Protein AF-A0A962T0H0-F1 (afdb_monomer)

Structure (mmCIF, N/CA/C/O backbone):
data_AF-A0A962T0H0-F1
#
_entry.id   AF-A0A962T0H0-F1
#
loop_
_atom_site.group_PDB
_atom_site.id
_atom_site.type_symbol
_atom_site.label_atom_id
_atom_site.label_alt_id
_atom_site.label_comp_id
_atom_site.label_asym_id
_atom_site.label_entity_id
_atom_site.label_seq_id
_atom_site.pdbx_PDB_ins_code
_atom_site.Cartn_x
_atom_site.Cartn_y
_atom_site.Cartn_z
_atom_site.occupancy
_atom_site.B_iso_or_equiv
_atom_site.auth_seq_id
_atom_site.auth_comp_id
_atom_site.auth_asym_id
_atom_site.auth_atom_id
_atom_site.pdbx_PDB_model_num
ATOM 1 N N . MET A 1 1 ? 97.515 24.286 -95.493 1.00 54.31 1 MET A N 1
ATOM 2 C CA . MET A 1 1 ? 96.682 23.568 -94.502 1.00 54.31 1 MET A CA 1
ATOM 3 C C . MET A 1 1 ? 95.841 22.559 -95.270 1.00 54.31 1 MET A C 1
ATOM 5 O O . MET A 1 1 ? 95.099 22.974 -96.153 1.00 54.31 1 MET A O 1
ATOM 9 N N . ASN A 1 2 ? 96.049 21.257 -95.056 1.00 60.38 2 ASN A N 1
ATOM 10 C CA . ASN A 1 2 ? 95.472 20.217 -95.919 1.00 60.38 2 ASN A CA 1
ATOM 11 C C . ASN A 1 2 ? 93.960 20.087 -95.685 1.00 60.38 2 ASN A C 1
ATOM 13 O O . ASN A 1 2 ? 93.509 20.079 -94.541 1.00 60.38 2 ASN A O 1
ATOM 17 N N . SER A 1 3 ? 93.192 19.942 -96.769 1.00 62.88 3 SER A N 1
ATOM 18 C CA . SER A 1 3 ? 91.719 19.857 -96.770 1.00 62.88 3 SER A CA 1
ATOM 19 C C . SER A 1 3 ? 91.163 18.810 -95.782 1.00 62.88 3 SER A C 1
ATOM 21 O O . SER A 1 3 ? 90.144 19.028 -95.132 1.00 62.88 3 SER A O 1
ATOM 23 N N . TRP A 1 4 ? 91.912 17.728 -95.554 1.00 63.88 4 TRP A N 1
ATOM 24 C CA . TRP A 1 4 ? 91.584 16.667 -94.597 1.00 63.88 4 TRP A CA 1
ATOM 25 C C . TRP A 1 4 ? 91.575 17.105 -93.120 1.00 63.88 4 TRP A C 1
ATOM 27 O O . TRP A 1 4 ? 90.774 16.602 -92.334 1.00 63.88 4 TRP A O 1
ATOM 37 N N . GLN A 1 5 ? 92.408 18.075 -92.723 1.00 71.75 5 GLN A N 1
ATOM 38 C CA . GLN A 1 5 ? 92.417 18.564 -91.338 1.00 71.75 5 GLN A CA 1
ATOM 39 C C . GLN A 1 5 ? 91.201 19.440 -91.019 1.00 71.75 5 GLN A C 1
ATOM 41 O O . GLN A 1 5 ? 90.695 19.404 -89.901 1.00 71.75 5 GLN A O 1
ATOM 46 N N . ILE A 1 6 ? 90.692 20.185 -92.002 1.00 72.94 6 ILE A N 1
ATOM 47 C CA . ILE A 1 6 ? 89.537 21.075 -91.816 1.00 72.94 6 ILE A CA 1
ATOM 48 C C . ILE A 1 6 ? 88.265 20.249 -91.577 1.00 72.94 6 ILE A C 1
ATOM 50 O O . ILE A 1 6 ? 87.495 20.548 -90.667 1.00 72.94 6 ILE A O 1
ATOM 54 N N . ILE A 1 7 ? 88.087 19.155 -92.325 1.00 75.50 7 ILE A N 1
ATOM 55 C CA . ILE A 1 7 ? 86.939 18.246 -92.173 1.00 75.50 7 ILE A CA 1
ATOM 56 C C . ILE A 1 7 ? 86.948 17.583 -90.787 1.00 75.50 7 ILE A C 1
ATOM 58 O O . ILE A 1 7 ? 85.909 17.506 -90.131 1.00 75.50 7 ILE A O 1
ATOM 62 N N . SER A 1 8 ? 88.124 17.171 -90.302 1.00 75.31 8 SER A N 1
ATOM 63 C CA . SER A 1 8 ? 88.264 16.565 -88.974 1.00 75.31 8 SER A CA 1
ATOM 64 C C . SER A 1 8 ? 87.919 17.537 -87.840 1.00 75.31 8 SER A C 1
ATOM 66 O O . SER A 1 8 ? 87.311 17.129 -86.851 1.00 75.31 8 SER A O 1
ATOM 68 N N . ILE A 1 9 ? 88.273 18.819 -87.976 1.00 79.88 9 ILE A N 1
ATOM 69 C CA . ILE A 1 9 ? 87.951 19.850 -86.979 1.00 79.88 9 ILE A CA 1
ATOM 70 C C . ILE A 1 9 ? 86.444 20.136 -86.964 1.00 79.88 9 ILE A C 1
ATOM 72 O O . ILE A 1 9 ? 85.854 20.233 -85.891 1.00 79.88 9 ILE A O 1
ATOM 76 N N . ILE A 1 10 ? 85.796 20.206 -88.132 1.00 80.50 10 ILE A N 1
ATOM 77 C CA . ILE A 1 10 ? 84.346 20.444 -88.226 1.00 80.50 10 ILE A CA 1
ATOM 78 C C . ILE A 1 10 ? 83.551 19.275 -87.624 1.00 80.50 10 ILE A C 1
ATOM 80 O O . ILE A 1 10 ? 82.598 19.507 -86.881 1.00 80.50 10 ILE A O 1
ATOM 84 N N . MET A 1 11 ? 83.963 18.027 -87.873 1.00 80.00 11 MET A N 1
ATOM 85 C CA . MET A 1 11 ? 83.359 16.839 -87.249 1.00 80.00 11 MET A CA 1
ATOM 86 C C . MET A 1 11 ? 83.495 16.860 -85.720 1.00 80.00 11 MET A C 1
ATOM 88 O O . MET A 1 11 ? 82.513 16.636 -85.013 1.00 80.00 11 MET A O 1
ATOM 92 N N . LEU A 1 12 ? 84.685 17.184 -85.202 1.00 79.88 12 LEU A N 1
ATOM 93 C CA . LEU A 1 12 ? 84.913 17.303 -83.758 1.00 79.88 12 LEU A CA 1
ATOM 94 C C . LEU A 1 12 ? 84.050 18.402 -83.130 1.00 79.88 12 LEU A C 1
ATOM 96 O O . LEU A 1 12 ? 83.433 18.174 -82.090 1.00 79.88 12 LEU A O 1
ATOM 100 N N . LEU A 1 13 ? 83.943 19.564 -83.777 1.00 82.19 13 LEU A N 1
ATOM 101 C CA . LEU A 1 13 ? 83.080 20.651 -83.311 1.00 82.19 13 LEU A CA 1
ATOM 102 C C . LEU A 1 13 ? 81.594 20.262 -83.339 1.00 82.19 13 LEU A C 1
ATOM 104 O O . LEU A 1 13 ? 80.866 20.580 -82.399 1.00 82.19 13 LEU A O 1
ATOM 108 N N . GLY A 1 14 ? 81.153 19.522 -84.360 1.00 79.06 14 GLY A N 1
ATOM 109 C CA . GLY A 1 14 ? 79.791 18.992 -84.444 1.00 79.06 14 GLY A CA 1
ATOM 110 C C . GLY A 1 14 ? 79.462 18.019 -83.307 1.00 79.06 14 GLY A C 1
ATOM 111 O O . GLY A 1 14 ? 78.417 18.144 -82.671 1.00 79.06 14 GLY A O 1
ATOM 112 N N . ILE A 1 15 ? 80.375 17.098 -82.987 1.00 78.50 15 ILE A N 1
ATOM 113 C CA . ILE A 1 15 ? 80.202 16.140 -81.882 1.00 78.50 15 ILE A CA 1
ATOM 114 C C . ILE A 1 15 ? 80.156 16.864 -80.530 1.00 78.50 15 ILE A C 1
ATOM 116 O O . ILE A 1 15 ? 79.297 16.562 -79.699 1.00 78.50 15 ILE A O 1
ATOM 120 N N . VAL A 1 16 ? 81.025 17.857 -80.316 1.00 78.94 16 VAL A N 1
ATOM 121 C CA . VAL A 1 16 ? 81.028 18.670 -79.089 1.00 78.94 16 VAL A CA 1
ATOM 122 C C . VAL A 1 16 ? 79.732 19.475 -78.953 1.00 78.94 16 VAL A C 1
ATOM 124 O O . VAL A 1 16 ? 79.175 19.545 -77.858 1.00 78.94 16 VAL A O 1
ATOM 127 N N . ALA A 1 17 ? 79.196 20.020 -80.048 1.00 79.06 17 ALA A N 1
ATOM 128 C CA . ALA A 1 17 ? 77.921 20.736 -80.036 1.00 79.06 17 ALA A CA 1
ATOM 129 C C . ALA A 1 17 ? 76.730 19.815 -79.710 1.00 79.06 17 ALA A C 1
ATOM 131 O O . ALA A 1 17 ? 75.856 20.199 -78.932 1.00 79.06 17 ALA A O 1
ATOM 132 N N . ILE A 1 18 ? 76.709 18.586 -80.239 1.00 77.44 18 ILE A N 1
ATOM 133 C CA . ILE A 1 18 ? 75.654 17.598 -79.953 1.00 77.44 18 ILE A CA 1
ATOM 134 C C . ILE A 1 18 ? 75.739 17.110 -78.500 1.00 77.44 18 ILE A C 1
ATOM 136 O O . ILE A 1 18 ? 74.719 17.048 -77.813 1.00 77.44 18 ILE A O 1
ATOM 140 N N . MET A 1 19 ? 76.942 16.825 -77.994 1.00 76.81 19 MET A N 1
ATOM 141 C CA . MET A 1 19 ? 77.159 16.415 -76.598 1.00 76.81 19 MET A CA 1
ATOM 142 C C . MET A 1 19 ? 76.827 17.547 -75.613 1.00 76.81 19 MET A C 1
ATOM 144 O O . MET A 1 19 ? 76.162 17.317 -74.602 1.00 76.81 19 MET A O 1
ATOM 148 N N . GLY A 1 20 ? 77.215 18.786 -75.932 1.00 77.75 20 GLY A N 1
ATOM 149 C CA . GLY A 1 20 ? 76.876 19.972 -75.145 1.00 77.75 20 GLY A CA 1
ATOM 150 C C . GLY A 1 20 ? 75.377 20.283 -75.157 1.00 77.75 20 GLY A C 1
ATOM 151 O O . GLY A 1 20 ? 74.793 20.545 -74.106 1.00 77.75 20 GLY A O 1
ATOM 152 N N . GLY A 1 21 ? 74.729 20.185 -76.322 1.00 79.50 21 GLY A N 1
ATOM 153 C CA . GLY A 1 21 ? 73.286 20.374 -76.476 1.00 79.50 21 GLY A CA 1
ATOM 154 C C . GLY A 1 21 ? 72.468 19.296 -75.765 1.00 79.50 21 GLY A C 1
ATOM 155 O O . GLY A 1 21 ? 71.511 19.621 -75.064 1.00 79.50 21 GLY A O 1
ATOM 156 N N . GLY A 1 22 ? 72.881 18.029 -75.868 1.00 79.19 22 GLY A N 1
ATOM 157 C CA . GLY A 1 22 ? 72.257 16.904 -75.168 1.00 79.19 22 GLY A CA 1
ATOM 158 C C . GLY A 1 22 ? 72.391 17.014 -73.649 1.00 79.19 22 GLY A C 1
ATOM 159 O O . GLY A 1 22 ? 71.401 16.859 -72.932 1.00 79.19 22 GLY A O 1
ATOM 160 N N . GLY A 1 23 ? 73.581 17.373 -73.153 1.00 80.25 23 GLY A N 1
ATOM 161 C CA . GLY A 1 23 ? 73.817 17.630 -71.731 1.00 80.25 23 GLY A CA 1
ATOM 162 C C . GLY A 1 23 ? 73.008 18.818 -71.202 1.00 80.25 23 GLY A C 1
ATOM 163 O O . GLY A 1 23 ? 72.370 18.717 -70.154 1.00 80.25 23 GLY A O 1
ATOM 164 N N . TRP A 1 24 ? 72.956 19.924 -71.950 1.00 79.44 24 TRP A N 1
ATOM 165 C CA . TRP A 1 24 ? 72.152 21.099 -71.601 1.00 79.44 24 TRP A CA 1
ATOM 166 C C . TRP A 1 24 ? 70.648 20.801 -71.615 1.00 79.44 24 TRP A C 1
ATOM 168 O O . TRP A 1 24 ? 69.929 21.223 -70.706 1.00 79.44 24 TRP A O 1
ATOM 178 N N . TRP A 1 25 ? 70.169 20.016 -72.585 1.00 80.62 25 TRP A N 1
ATOM 179 C CA . TRP A 1 25 ? 68.775 19.585 -72.662 1.00 80.62 25 TRP A CA 1
ATOM 180 C C . TRP A 1 25 ? 68.399 18.668 -71.494 1.00 80.62 25 TRP A C 1
ATOM 182 O O . TRP A 1 25 ? 67.380 18.912 -70.861 1.00 80.62 25 TRP A O 1
ATOM 192 N N . LEU A 1 26 ? 69.241 17.701 -71.111 1.00 79.19 26 LEU A N 1
ATOM 193 C CA . LEU A 1 26 ? 69.024 16.852 -69.928 1.00 79.19 26 LEU A CA 1
ATOM 194 C C . LEU A 1 26 ? 69.045 17.645 -68.615 1.00 79.19 26 LEU A C 1
ATOM 196 O O . LEU A 1 26 ? 68.241 17.392 -67.713 1.00 79.19 26 LEU A O 1
ATOM 200 N N . LEU A 1 27 ? 69.933 18.634 -68.495 1.00 79.50 27 LEU A N 1
ATOM 201 C CA . LEU A 1 27 ? 69.997 19.494 -67.314 1.00 79.50 27 LEU A CA 1
ATOM 202 C C . LEU A 1 27 ? 68.760 20.401 -67.219 1.00 79.50 27 LEU A C 1
ATOM 204 O O . LEU A 1 27 ? 68.190 20.584 -66.143 1.00 79.50 27 LEU A O 1
ATOM 208 N N . ARG A 1 28 ? 68.302 20.941 -68.354 1.00 79.06 28 ARG A N 1
ATOM 209 C CA . ARG A 1 28 ? 67.084 21.757 -68.438 1.00 79.06 28 ARG A CA 1
ATOM 210 C C . ARG A 1 28 ? 65.828 20.918 -68.204 1.00 79.06 28 ARG A C 1
ATOM 212 O O . ARG A 1 28 ? 64.949 21.338 -67.456 1.00 79.06 28 ARG A O 1
ATOM 219 N N . TYR A 1 29 ? 65.777 19.718 -68.772 1.00 77.56 29 TYR A N 1
ATOM 220 C CA . TYR A 1 29 ? 64.697 18.750 -68.609 1.00 77.56 29 TYR A CA 1
ATOM 221 C C . TYR A 1 29 ? 64.594 18.248 -67.165 1.00 77.56 29 TYR A C 1
ATOM 223 O O . TYR A 1 29 ? 63.501 18.181 -66.604 1.00 77.56 29 TYR A O 1
ATOM 231 N N . SER A 1 30 ? 65.727 17.964 -66.515 1.00 76.94 30 SER A N 1
ATOM 232 C CA . SER A 1 30 ? 65.748 17.576 -65.101 1.00 76.94 30 SER A CA 1
ATOM 233 C C . SER A 1 30 ? 65.360 18.731 -64.172 1.00 76.94 30 SER A C 1
ATOM 235 O O . SER A 1 30 ? 64.620 18.496 -63.218 1.00 76.94 30 SER A O 1
ATOM 237 N N . ARG A 1 31 ? 65.761 19.981 -64.461 1.00 78.12 31 ARG A N 1
ATOM 238 C CA . ARG A 1 31 ? 65.264 21.163 -63.726 1.00 78.12 31 ARG A CA 1
ATOM 239 C C . ARG A 1 31 ? 63.760 21.365 -63.889 1.00 78.12 31 ARG A C 1
ATOM 241 O O . ARG A 1 31 ? 63.081 21.540 -62.884 1.00 78.12 31 ARG A O 1
ATOM 248 N N . GLN A 1 32 ? 63.233 21.287 -65.112 1.00 78.38 32 GLN A N 1
ATOM 249 C CA . GLN A 1 32 ? 61.790 21.407 -65.349 1.00 78.38 32 GLN A CA 1
ATOM 250 C C . GLN A 1 32 ? 61.002 20.304 -64.641 1.00 78.38 32 GLN A C 1
ATOM 252 O O . GLN A 1 32 ? 59.987 20.585 -64.012 1.00 78.38 32 GLN A O 1
ATOM 257 N N . ARG A 1 33 ? 61.479 19.052 -64.672 1.00 78.69 33 ARG A N 1
ATOM 258 C CA . ARG A 1 33 ? 60.830 17.960 -63.935 1.00 78.69 33 ARG A CA 1
ATOM 259 C C . ARG A 1 33 ? 60.826 18.195 -62.426 1.00 78.69 33 ARG A C 1
ATOM 261 O O . ARG A 1 33 ? 59.807 17.926 -61.802 1.00 78.69 33 ARG A O 1
ATOM 268 N N . LYS A 1 34 ? 61.916 18.709 -61.845 1.00 81.38 34 LYS A N 1
ATOM 269 C CA . LYS A 1 34 ? 61.955 19.058 -60.414 1.00 81.38 34 LYS A CA 1
ATOM 270 C C . LYS A 1 34 ? 60.929 20.136 -60.069 1.00 81.38 34 LYS A C 1
ATOM 272 O O . LYS A 1 34 ? 60.159 19.928 -59.143 1.00 81.38 34 LYS A O 1
ATOM 277 N N . GLN A 1 35 ? 60.845 21.202 -60.866 1.00 84.00 35 GLN A N 1
ATOM 278 C CA . GLN A 1 35 ? 59.847 22.261 -60.670 1.00 84.00 35 GLN A CA 1
ATOM 279 C C . GLN A 1 35 ? 58.414 21.722 -60.755 1.00 84.00 35 GLN A C 1
ATOM 281 O O . GLN A 1 35 ? 57.614 21.980 -59.867 1.00 84.00 35 GLN A O 1
ATOM 286 N N . ILE A 1 36 ? 58.108 20.886 -61.752 1.00 83.00 36 ILE A N 1
ATOM 287 C CA . ILE A 1 36 ? 56.775 20.276 -61.895 1.00 83.00 36 ILE A CA 1
ATOM 288 C C . ILE A 1 36 ? 56.447 19.362 -60.705 1.00 83.00 36 ILE A C 1
ATOM 290 O O . ILE A 1 36 ? 55.306 19.321 -60.250 1.00 83.00 36 ILE A O 1
ATOM 294 N N . ILE A 1 37 ? 57.422 18.602 -60.198 1.00 80.31 37 ILE A N 1
ATOM 295 C CA . ILE A 1 37 ? 57.225 17.722 -59.038 1.00 80.31 37 ILE A CA 1
ATOM 296 C C . ILE A 1 37 ? 57.021 18.546 -57.761 1.00 80.31 37 ILE A C 1
ATOM 298 O O . ILE A 1 37 ? 56.127 18.226 -56.980 1.00 80.31 37 ILE A O 1
ATOM 302 N N . GLU A 1 38 ? 57.796 19.612 -57.562 1.00 83.44 38 GLU A N 1
ATOM 303 C CA . GLU A 1 38 ? 57.654 20.523 -56.422 1.00 83.44 38 GLU A CA 1
ATOM 304 C C . GLU A 1 38 ? 56.313 21.265 -56.454 1.00 83.44 38 GLU A C 1
ATOM 306 O O . GLU A 1 38 ? 55.616 21.305 -55.442 1.00 83.44 38 GLU A O 1
ATOM 311 N N . GLU A 1 39 ? 55.888 21.761 -57.617 1.00 83.88 39 GLU A N 1
ATOM 312 C CA . GLU A 1 39 ? 54.570 22.377 -57.798 1.00 83.88 39 GLU A CA 1
ATOM 313 C C . GLU A 1 39 ? 53.436 21.387 -57.522 1.00 83.88 39 GLU A C 1
ATOM 315 O O . GLU A 1 39 ? 52.480 21.722 -56.821 1.00 83.88 39 GLU A O 1
ATOM 320 N N . ARG A 1 40 ? 53.550 20.140 -57.998 1.00 82.94 40 ARG A N 1
ATOM 321 C CA . ARG A 1 40 ? 52.569 19.083 -57.706 1.00 82.94 40 ARG A CA 1
ATOM 322 C C . ARG A 1 40 ? 52.531 18.724 -56.223 1.00 82.94 40 ARG A C 1
ATOM 324 O O . ARG A 1 40 ? 51.446 18.540 -55.677 1.00 82.94 40 ARG A O 1
ATOM 331 N N . LEU A 1 41 ? 53.683 18.662 -55.555 1.00 83.31 41 LEU A N 1
ATOM 332 C CA . LEU A 1 41 ? 53.769 18.433 -54.110 1.00 83.31 41 LEU A CA 1
ATOM 333 C C . LEU A 1 41 ? 53.139 19.581 -53.317 1.00 83.31 41 LEU A C 1
ATOM 335 O O . LEU A 1 41 ? 52.409 19.332 -52.358 1.00 83.31 41 LEU A O 1
ATOM 339 N N . LEU A 1 42 ? 53.382 20.830 -53.718 1.00 86.38 42 LEU A N 1
ATOM 340 C CA . LEU A 1 42 ? 52.768 22.004 -53.099 1.00 86.38 42 LEU A CA 1
ATOM 341 C C . LEU A 1 42 ? 51.252 22.034 -53.326 1.00 86.38 42 LEU A C 1
ATOM 343 O O . LEU A 1 42 ? 50.509 22.287 -52.379 1.00 86.38 42 LEU A O 1
ATOM 347 N N . ALA A 1 43 ? 50.782 21.717 -54.534 1.00 83.81 43 ALA A N 1
ATOM 348 C CA . ALA A 1 43 ? 49.357 21.614 -54.841 1.00 83.81 43 ALA A CA 1
ATOM 349 C C . ALA A 1 43 ? 48.674 20.511 -54.017 1.00 83.81 43 ALA A C 1
ATOM 351 O O . ALA A 1 43 ? 47.609 20.736 -53.445 1.00 83.81 43 ALA A O 1
ATOM 352 N N . MET A 1 44 ? 49.315 19.346 -53.875 1.00 81.69 44 MET A N 1
ATOM 353 C CA . MET A 1 44 ? 48.791 18.241 -53.070 1.00 81.69 44 MET A CA 1
ATOM 354 C C . MET A 1 44 ? 48.747 18.586 -51.575 1.00 81.69 44 MET A C 1
ATOM 356 O O . MET A 1 44 ? 47.754 18.294 -50.910 1.00 81.69 44 MET A O 1
ATOM 360 N N . LYS A 1 45 ? 49.777 19.264 -51.048 1.00 86.12 45 LYS A N 1
ATOM 361 C CA . LYS A 1 45 ? 49.788 19.755 -49.659 1.00 86.12 45 LYS A CA 1
ATOM 362 C C . LYS A 1 45 ? 48.697 20.795 -49.404 1.00 86.12 45 LYS A C 1
ATOM 364 O O . LYS A 1 45 ? 48.046 20.726 -48.366 1.00 86.12 45 LYS A O 1
ATOM 369 N N . ARG A 1 46 ? 48.465 21.724 -50.340 1.00 85.12 46 ARG A N 1
ATOM 370 C CA . ARG A 1 46 ? 47.373 22.710 -50.239 1.00 85.12 46 ARG A CA 1
ATOM 371 C C . ARG A 1 46 ? 46.005 22.032 -50.244 1.00 85.12 46 ARG A C 1
ATOM 373 O O . ARG A 1 46 ? 45.213 22.296 -49.351 1.00 85.12 46 ARG A O 1
ATOM 380 N N . ALA A 1 47 ? 45.774 21.086 -51.154 1.00 84.19 47 ALA A N 1
ATOM 381 C CA . ALA A 1 47 ? 44.520 20.336 -51.209 1.00 84.19 47 ALA A CA 1
ATOM 382 C C . ALA A 1 47 ? 44.267 19.500 -49.938 1.00 84.19 47 ALA A C 1
ATOM 384 O O . ALA A 1 47 ? 43.135 19.413 -49.466 1.00 84.19 47 ALA A O 1
ATOM 385 N N . ALA A 1 48 ? 45.312 18.898 -49.357 1.00 81.50 48 ALA A N 1
ATOM 386 C CA . ALA A 1 48 ? 45.200 18.173 -48.091 1.00 81.50 48 ALA A CA 1
ATOM 387 C C . ALA A 1 48 ? 44.888 19.112 -46.912 1.00 81.50 48 ALA A C 1
ATOM 389 O O . ALA A 1 48 ? 44.034 18.794 -46.087 1.00 81.50 48 ALA A O 1
ATOM 390 N N . ALA A 1 49 ? 45.535 20.281 -46.855 1.00 83.12 49 ALA A N 1
ATOM 391 C CA . ALA A 1 49 ? 45.279 21.284 -45.824 1.00 83.12 49 ALA A CA 1
ATOM 392 C C . ALA A 1 49 ? 43.862 21.877 -45.926 1.00 83.12 49 ALA A C 1
ATOM 394 O O . ALA A 1 49 ? 43.193 22.029 -44.907 1.00 83.12 49 ALA A O 1
ATOM 395 N N . GLU A 1 50 ? 43.374 22.154 -47.138 1.00 86.94 50 GLU A N 1
ATOM 396 C CA . GLU A 1 50 ? 42.006 22.636 -47.366 1.00 86.94 50 GLU A CA 1
ATOM 397 C C . GLU A 1 50 ? 40.956 21.596 -46.969 1.00 86.94 50 GLU A C 1
ATOM 399 O O . GLU A 1 50 ? 39.982 21.942 -46.303 1.00 86.94 50 GLU A O 1
ATOM 404 N N . LYS A 1 51 ? 41.168 20.313 -47.300 1.00 82.50 51 LYS A N 1
ATOM 405 C CA . LYS A 1 51 ? 40.276 19.233 -46.850 1.00 82.50 51 LYS A CA 1
ATOM 406 C C . LYS A 1 51 ? 40.240 19.118 -45.328 1.00 82.50 51 LYS A C 1
ATOM 408 O O . LYS A 1 51 ? 39.155 19.070 -44.760 1.00 82.50 51 LYS A O 1
ATOM 413 N N . ALA A 1 52 ? 41.398 19.151 -44.669 1.00 81.25 52 ALA A N 1
ATOM 414 C CA . ALA A 1 52 ? 41.468 19.096 -43.210 1.00 81.25 52 ALA A CA 1
ATOM 415 C C . ALA A 1 52 ? 40.786 20.310 -42.547 1.00 81.25 52 ALA A C 1
ATOM 417 O O . ALA A 1 52 ? 40.089 20.163 -41.543 1.00 81.25 52 ALA A O 1
ATOM 418 N N . ALA A 1 53 ? 40.940 21.509 -43.118 1.00 83.25 53 ALA A N 1
ATOM 419 C CA . ALA A 1 53 ? 40.259 22.710 -42.637 1.00 83.25 53 ALA A CA 1
ATOM 420 C C . ALA A 1 53 ? 38.733 22.628 -42.834 1.00 83.25 53 ALA A C 1
ATOM 422 O O . ALA A 1 53 ? 37.978 22.994 -41.932 1.00 83.25 53 ALA A O 1
ATOM 423 N N . ALA A 1 54 ? 38.275 22.109 -43.977 1.00 81.94 54 ALA A N 1
ATOM 424 C CA . ALA A 1 54 ? 36.857 21.919 -44.266 1.00 81.94 54 ALA A CA 1
ATOM 425 C C . ALA A 1 54 ? 36.208 20.872 -43.344 1.00 81.94 54 ALA A C 1
ATOM 427 O O . ALA A 1 54 ? 35.118 21.111 -42.824 1.00 81.94 54 ALA A O 1
ATOM 428 N N . GLU A 1 55 ? 36.883 19.750 -43.083 1.00 83.19 55 GLU A N 1
ATOM 429 C CA . GLU A 1 55 ? 36.413 18.723 -42.144 1.00 83.19 55 GLU A CA 1
ATOM 430 C C . GLU A 1 55 ? 36.334 19.257 -40.712 1.00 83.19 55 GLU A C 1
ATOM 432 O O . GLU A 1 55 ? 35.329 19.047 -40.032 1.00 83.19 55 GLU A O 1
ATOM 437 N N . LYS A 1 56 ? 37.340 20.022 -40.268 1.00 80.75 56 LYS A N 1
ATOM 438 C CA . LYS A 1 56 ? 37.323 20.640 -38.937 1.00 80.75 56 LYS A CA 1
ATOM 439 C C . LYS A 1 56 ? 36.172 21.641 -38.788 1.00 80.75 56 LYS A C 1
ATOM 441 O O . LYS A 1 56 ? 35.457 21.604 -37.789 1.00 80.75 56 LYS A O 1
ATOM 446 N N . ALA A 1 57 ? 35.931 22.472 -39.803 1.00 81.00 57 ALA A N 1
ATOM 447 C CA . ALA A 1 57 ? 34.811 23.413 -39.808 1.00 81.00 57 ALA A CA 1
ATOM 448 C C . ALA A 1 57 ? 33.439 22.707 -39.834 1.00 81.00 57 ALA A C 1
ATOM 450 O O . ALA A 1 57 ? 32.485 23.180 -39.213 1.00 81.00 57 ALA A O 1
ATOM 451 N N . ALA A 1 58 ? 33.321 21.571 -40.531 1.00 80.12 58 ALA A N 1
ATOM 452 C CA . ALA A 1 58 ? 32.104 20.761 -40.530 1.00 80.12 58 ALA A CA 1
ATOM 453 C C . ALA A 1 58 ? 31.856 20.103 -39.160 1.00 80.12 58 ALA A C 1
ATOM 455 O O . ALA A 1 58 ? 30.729 20.134 -38.660 1.00 80.12 58 ALA A O 1
ATOM 456 N N . ALA A 1 59 ? 32.906 19.575 -38.523 1.00 76.88 59 ALA A N 1
ATOM 457 C CA . ALA A 1 59 ? 32.832 18.978 -37.192 1.00 76.88 59 ALA A CA 1
ATOM 458 C C . ALA A 1 59 ? 32.450 20.006 -36.111 1.00 76.88 59 ALA A C 1
ATOM 460 O O . ALA A 1 59 ? 31.577 19.737 -35.286 1.00 76.88 59 ALA A O 1
ATOM 461 N N . GLU A 1 60 ? 33.029 21.211 -36.148 1.00 83.88 60 GLU A N 1
ATOM 462 C CA . GLU A 1 60 ? 32.682 22.296 -35.219 1.00 83.88 60 GLU A CA 1
ATOM 463 C C . GLU A 1 60 ? 31.222 22.750 -35.383 1.00 83.88 60 GLU A C 1
ATOM 465 O O . GLU A 1 60 ? 30.516 22.929 -34.388 1.00 83.88 60 GLU A O 1
ATOM 470 N N . LYS A 1 61 ? 30.719 22.858 -36.622 1.00 79.88 61 LYS A N 1
ATOM 471 C CA . LYS A 1 61 ? 29.301 23.173 -36.874 1.00 79.88 61 LYS A CA 1
ATOM 472 C C . LYS A 1 61 ? 28.358 22.087 -36.351 1.00 79.88 61 LYS A C 1
ATOM 474 O O . LYS A 1 61 ? 27.318 22.415 -35.782 1.00 79.88 61 LYS A O 1
ATOM 479 N N . ALA A 1 62 ? 28.715 20.812 -36.507 1.00 78.31 62 ALA A N 1
ATOM 480 C CA . ALA A 1 62 ? 27.921 19.699 -35.988 1.00 78.31 62 ALA A CA 1
ATOM 481 C C . ALA A 1 62 ? 27.876 19.691 -34.448 1.00 78.31 62 ALA A C 1
ATOM 483 O O . ALA A 1 62 ? 26.803 19.511 -33.869 1.00 78.31 62 ALA A O 1
ATOM 484 N N . ALA A 1 63 ? 29.008 19.957 -33.788 1.00 78.69 63 ALA A N 1
ATOM 485 C CA . ALA A 1 63 ? 29.087 20.058 -32.330 1.00 78.69 63 ALA A CA 1
ATOM 486 C C . ALA A 1 63 ? 28.308 21.267 -31.777 1.00 78.69 63 ALA A C 1
ATOM 488 O O . ALA A 1 63 ? 27.614 21.156 -30.767 1.00 78.69 63 ALA A O 1
ATOM 489 N N . ALA A 1 64 ? 28.361 22.417 -32.456 1.00 79.62 64 ALA A N 1
ATOM 490 C CA . ALA A 1 64 ? 27.572 23.587 -32.073 1.00 79.62 64 ALA A CA 1
ATOM 491 C C . ALA A 1 64 ? 26.059 23.328 -32.204 1.00 79.62 64 ALA A C 1
ATOM 493 O O . ALA A 1 64 ? 25.278 23.718 -31.334 1.00 79.62 64 ALA A O 1
ATOM 494 N N . HIS A 1 65 ? 25.639 22.628 -33.262 1.00 82.69 65 HIS A N 1
ATOM 495 C CA . HIS A 1 65 ? 24.236 22.286 -33.483 1.00 82.69 65 HIS A CA 1
ATOM 496 C C . HIS A 1 65 ? 23.711 21.271 -32.455 1.00 82.69 65 HIS A C 1
ATOM 498 O O . HIS A 1 65 ? 22.610 21.442 -31.927 1.00 82.69 65 HIS A O 1
ATOM 504 N N . SER A 1 66 ? 24.499 20.246 -32.108 1.00 73.31 66 SER A N 1
ATOM 505 C CA . SER A 1 66 ? 24.107 19.277 -31.076 1.00 73.31 66 SER A CA 1
ATOM 506 C C . SER A 1 66 ? 23.993 19.928 -29.692 1.00 73.31 66 SER A C 1
ATOM 508 O O . SER A 1 66 ? 23.026 19.667 -28.973 1.00 73.31 66 SER A O 1
ATOM 510 N N . ALA A 1 67 ? 24.900 20.849 -29.349 1.00 79.25 67 ALA A N 1
ATOM 511 C CA . ALA A 1 67 ? 24.832 21.619 -28.109 1.00 79.25 67 ALA A CA 1
ATOM 512 C C . ALA A 1 67 ? 23.588 22.526 -28.037 1.00 79.25 67 ALA A C 1
ATOM 514 O O . ALA A 1 67 ? 22.967 22.637 -26.977 1.00 79.25 67 ALA A O 1
ATOM 515 N N . ALA A 1 68 ? 23.185 23.145 -29.154 1.00 81.88 68 ALA A N 1
ATOM 516 C CA . ALA A 1 68 ? 21.979 23.972 -29.210 1.00 81.88 68 ALA A CA 1
ATOM 517 C C . ALA A 1 68 ? 20.699 23.139 -29.012 1.00 81.88 68 ALA A C 1
ATOM 519 O O . ALA A 1 68 ? 19.820 23.530 -28.242 1.00 81.88 68 ALA A O 1
ATOM 520 N N . ILE A 1 69 ? 20.618 21.957 -29.639 1.00 78.88 69 ILE A N 1
ATOM 521 C CA . ILE A 1 69 ? 19.490 21.027 -29.461 1.00 78.88 69 ILE A CA 1
ATOM 522 C C . ILE A 1 69 ? 19.414 20.529 -28.014 1.00 78.88 69 ILE A C 1
ATOM 524 O O . ILE A 1 69 ? 18.329 20.509 -27.431 1.00 78.88 69 ILE A O 1
ATOM 528 N N . ALA A 1 70 ? 20.550 20.161 -27.415 1.00 79.31 70 ALA A N 1
ATOM 529 C CA . ALA A 1 70 ? 20.597 19.685 -26.035 1.00 79.31 70 ALA A CA 1
ATOM 530 C C . ALA A 1 70 ? 20.118 20.755 -25.039 1.00 79.31 70 ALA A C 1
ATOM 532 O O . ALA A 1 70 ? 19.327 20.450 -24.145 1.00 79.31 70 ALA A O 1
ATOM 533 N N . ARG A 1 71 ? 20.525 22.020 -25.225 1.00 78.56 71 ARG A N 1
ATOM 534 C CA . ARG A 1 71 ? 20.043 23.144 -24.404 1.00 78.56 71 ARG A CA 1
ATOM 535 C C . ARG A 1 71 ? 18.538 23.367 -24.557 1.00 78.56 71 ARG A C 1
ATOM 537 O O . ARG A 1 71 ? 17.841 23.442 -23.550 1.00 78.56 71 ARG A O 1
ATOM 544 N N . ALA A 1 72 ? 18.020 23.368 -25.785 1.00 79.69 72 ALA A N 1
ATOM 545 C CA . ALA A 1 72 ? 16.585 23.529 -26.032 1.00 79.69 72 ALA A CA 1
ATOM 546 C C . ALA A 1 72 ? 15.741 22.379 -25.440 1.00 79.69 72 ALA A C 1
ATOM 548 O O . ALA A 1 72 ? 14.619 22.593 -24.973 1.00 79.69 72 ALA A O 1
ATOM 549 N N . ALA A 1 73 ? 16.269 21.150 -25.435 1.00 74.88 73 ALA A N 1
ATOM 550 C CA . ALA A 1 73 ? 15.620 20.005 -24.799 1.00 74.88 73 ALA A CA 1
ATOM 551 C C . ALA A 1 73 ? 15.612 20.123 -23.264 1.00 74.88 73 ALA A C 1
ATOM 553 O O . ALA A 1 73 ? 14.581 19.862 -22.637 1.00 74.88 73 ALA A O 1
ATOM 554 N N . ALA A 1 74 ? 16.724 20.562 -22.666 1.00 75.31 74 ALA A N 1
ATOM 555 C CA . ALA A 1 74 ? 16.833 20.785 -21.226 1.00 75.31 74 ALA A CA 1
ATOM 556 C C . ALA A 1 74 ? 15.883 21.895 -20.738 1.00 75.31 74 ALA A C 1
ATOM 558 O O . ALA A 1 74 ? 15.166 21.699 -19.756 1.00 75.31 74 ALA A O 1
ATOM 559 N N . GLU A 1 75 ? 15.796 23.016 -21.459 1.00 84.25 75 GLU A N 1
ATOM 560 C CA . GLU A 1 75 ? 14.865 24.109 -21.140 1.00 84.25 75 GLU A CA 1
ATOM 561 C C . GLU A 1 75 ? 13.399 23.666 -21.229 1.00 84.25 75 GLU A C 1
ATOM 563 O O . GLU A 1 75 ? 12.600 23.965 -20.340 1.00 84.25 75 GLU A O 1
ATOM 568 N N . ARG A 1 76 ? 13.033 22.878 -22.252 1.00 75.44 76 ARG A N 1
ATOM 569 C CA . ARG A 1 76 ? 11.674 22.318 -22.368 1.00 75.44 76 ARG A CA 1
ATOM 570 C C . ARG A 1 76 ? 11.321 21.371 -21.223 1.00 75.44 76 ARG A C 1
ATOM 572 O O . ARG A 1 76 ? 10.173 21.366 -20.782 1.00 75.44 76 ARG A O 1
ATOM 579 N N . LEU A 1 77 ? 12.273 20.570 -20.747 1.00 73.44 77 LEU A N 1
ATOM 580 C CA . LEU A 1 77 ? 12.073 19.690 -19.592 1.00 73.44 77 LEU A CA 1
ATOM 581 C C . LEU A 1 77 ? 11.905 20.485 -18.294 1.00 73.44 77 LEU A C 1
ATOM 583 O O . LEU A 1 77 ? 10.999 20.182 -17.519 1.00 73.44 77 LEU A O 1
ATOM 587 N N . ALA A 1 78 ? 12.722 21.519 -18.083 1.00 76.94 78 ALA A N 1
ATOM 588 C CA . ALA A 1 78 ? 12.604 22.403 -16.925 1.00 76.94 78 ALA A CA 1
ATOM 589 C C . ALA A 1 78 ? 11.249 23.135 -16.904 1.00 76.94 78 ALA A C 1
ATOM 591 O O . ALA A 1 78 ? 10.558 23.121 -15.887 1.00 76.94 78 ALA A O 1
ATOM 592 N N . ALA A 1 79 ? 10.814 23.681 -18.046 1.00 77.12 79 ALA A N 1
ATOM 593 C CA . ALA A 1 79 ? 9.518 24.349 -18.167 1.00 77.12 79 ALA A CA 1
ATOM 594 C C . ALA A 1 79 ? 8.334 23.396 -17.911 1.00 77.12 79 ALA A C 1
ATOM 596 O O . ALA A 1 79 ? 7.376 23.766 -17.234 1.00 77.12 79 ALA A O 1
ATOM 597 N N . LYS A 1 80 ? 8.404 22.148 -18.401 1.00 79.06 80 LYS A N 1
ATOM 598 C CA . LYS A 1 80 ? 7.370 21.134 -18.136 1.00 79.06 80 LYS A CA 1
ATOM 599 C C . LYS A 1 80 ? 7.298 20.741 -16.662 1.00 79.06 80 LYS A C 1
ATOM 601 O O . LYS A 1 80 ? 6.197 20.621 -16.137 1.00 79.06 80 LYS A O 1
ATOM 606 N N . ARG A 1 81 ? 8.442 20.564 -15.992 1.00 73.06 81 ARG A N 1
ATOM 607 C CA . ARG A 1 81 ? 8.479 20.250 -14.554 1.00 73.06 81 ARG A CA 1
ATOM 608 C C . ARG A 1 81 ? 7.853 21.368 -13.723 1.00 73.06 81 ARG A C 1
ATOM 610 O O . ARG A 1 81 ? 6.979 21.082 -12.916 1.00 73.06 81 ARG A O 1
ATOM 617 N N . ALA A 1 82 ? 8.198 22.623 -14.009 1.00 76.50 82 ALA A N 1
ATOM 618 C CA . ALA A 1 82 ? 7.620 23.777 -13.321 1.00 76.50 82 ALA A CA 1
ATOM 619 C C . ALA A 1 82 ? 6.095 23.904 -13.528 1.00 76.50 82 ALA A C 1
ATOM 621 O O . ALA A 1 82 ? 5.376 24.304 -12.615 1.00 76.50 82 ALA A O 1
ATOM 622 N N . ALA A 1 83 ? 5.582 23.555 -14.715 1.00 78.12 83 ALA A N 1
ATOM 623 C CA . ALA A 1 83 ? 4.141 23.556 -14.979 1.00 78.12 83 ALA A CA 1
ATOM 624 C C . ALA A 1 83 ? 3.400 22.443 -14.216 1.00 78.12 83 ALA A C 1
ATOM 626 O O . ALA A 1 83 ? 2.315 22.682 -13.690 1.00 78.12 83 ALA A O 1
ATOM 627 N N . ILE A 1 84 ? 3.991 21.246 -14.125 1.00 73.69 84 ILE A N 1
ATOM 628 C CA . ILE A 1 84 ? 3.421 20.120 -13.369 1.00 73.69 84 ILE A CA 1
ATOM 629 C C . ILE A 1 84 ? 3.415 20.431 -11.870 1.00 73.69 84 ILE A C 1
ATOM 631 O O . ILE A 1 84 ? 2.398 20.235 -11.217 1.00 73.69 84 ILE A O 1
ATOM 635 N N . GLU A 1 85 ? 4.508 20.972 -11.336 1.00 77.81 85 GLU A N 1
ATOM 636 C CA . GLU A 1 85 ? 4.623 21.318 -9.916 1.00 77.81 85 GLU A CA 1
ATOM 637 C C . GLU A 1 85 ? 3.588 22.373 -9.495 1.00 77.81 85 GLU A C 1
ATOM 639 O O . GLU A 1 85 ? 2.921 22.212 -8.474 1.00 77.81 85 GLU A O 1
ATOM 644 N N . LYS A 1 86 ? 3.357 23.398 -10.331 1.00 77.12 86 LYS A N 1
ATOM 645 C CA . LYS A 1 86 ? 2.274 24.370 -10.103 1.00 77.12 86 LYS A CA 1
ATOM 646 C C . LYS A 1 86 ? 0.889 23.723 -10.110 1.00 77.12 86 LYS A C 1
ATOM 648 O O . LYS A 1 86 ? 0.085 24.029 -9.236 1.00 77.12 86 LYS A O 1
ATOM 653 N N . ALA A 1 87 ? 0.620 22.822 -11.054 1.00 72.69 87 ALA A N 1
ATOM 654 C CA . ALA A 1 87 ? -0.670 22.140 -11.139 1.00 72.69 87 ALA A CA 1
ATOM 655 C C . ALA A 1 87 ? -0.924 21.202 -9.943 1.00 72.69 87 ALA A C 1
ATOM 657 O O . ALA A 1 87 ? -2.058 21.088 -9.481 1.00 72.69 87 ALA A O 1
ATOM 658 N N . VAL A 1 88 ? 0.120 20.550 -9.419 1.00 73.06 88 VAL A N 1
ATOM 659 C CA . VAL A 1 88 ? 0.029 19.709 -8.214 1.00 73.06 88 VAL A CA 1
ATOM 660 C C . VAL A 1 88 ? -0.213 20.565 -6.969 1.00 73.06 88 VAL A C 1
ATOM 662 O O . VAL A 1 88 ? -1.088 20.237 -6.172 1.00 73.06 88 VAL A O 1
ATOM 665 N N . ALA A 1 89 ? 0.492 21.691 -6.825 1.00 73.69 89 ALA A N 1
ATOM 666 C CA . ALA A 1 89 ? 0.289 22.609 -5.704 1.00 73.69 89 ALA A CA 1
ATOM 667 C C . ALA A 1 89 ? -1.129 23.215 -5.685 1.00 73.69 89 ALA A C 1
ATOM 669 O O . ALA A 1 89 ? -1.737 23.328 -4.622 1.00 73.69 89 ALA A O 1
ATOM 670 N N . GLU A 1 90 ? -1.677 23.566 -6.852 1.00 79.38 90 GLU A N 1
ATOM 671 C CA . GLU A 1 90 ? -3.034 24.114 -6.973 1.00 79.38 90 GLU A CA 1
ATOM 672 C C . GLU A 1 90 ? -4.113 23.067 -6.651 1.00 79.38 90 GLU A C 1
ATOM 674 O O . GLU A 1 90 ? -5.053 23.360 -5.910 1.00 79.38 90 GLU A O 1
ATOM 679 N N . LYS A 1 91 ? -3.943 21.817 -7.110 1.00 72.62 91 LYS A N 1
ATOM 680 C CA . LYS A 1 91 ? -4.837 20.709 -6.732 1.00 72.62 91 LYS A CA 1
ATOM 681 C C . LYS A 1 91 ? -4.798 20.411 -5.236 1.00 72.62 91 LYS A C 1
ATOM 683 O O . LYS A 1 91 ? -5.853 20.297 -4.625 1.00 72.62 91 LYS A O 1
ATOM 688 N N . ALA A 1 92 ? -3.611 20.372 -4.632 1.00 70.06 92 ALA A N 1
ATOM 689 C CA . ALA A 1 92 ? -3.474 20.135 -3.197 1.00 70.06 92 ALA A CA 1
ATOM 690 C C . ALA A 1 92 ? -4.133 21.244 -2.353 1.00 70.06 92 ALA A C 1
ATOM 692 O O . ALA A 1 92 ? -4.711 20.965 -1.304 1.00 70.06 92 ALA A O 1
ATOM 693 N N . ALA A 1 93 ? -4.080 22.503 -2.804 1.00 75.00 93 ALA A N 1
ATOM 694 C CA . ALA A 1 93 ? -4.778 23.607 -2.143 1.00 75.00 93 ALA A CA 1
ATOM 695 C C . ALA A 1 93 ? -6.310 23.493 -2.281 1.00 75.00 93 ALA A C 1
ATOM 697 O O . ALA A 1 93 ? -7.029 23.691 -1.304 1.00 75.00 93 ALA A O 1
ATOM 698 N N . SER A 1 94 ? -6.801 23.122 -3.469 1.00 71.38 94 SER A N 1
ATOM 699 C CA . SER A 1 94 ? -8.224 22.863 -3.729 1.00 71.38 94 SER A CA 1
ATOM 700 C C . SER A 1 94 ? -8.770 21.708 -2.883 1.00 71.38 94 SER A C 1
ATOM 702 O O . SER A 1 94 ? -9.861 21.812 -2.329 1.00 71.38 94 SER A O 1
ATOM 704 N N . GLU A 1 95 ? -8.030 20.605 -2.775 1.00 73.06 95 GLU A N 1
ATOM 705 C CA . GLU A 1 95 ? -8.444 19.429 -2.001 1.00 73.06 95 GLU A CA 1
ATOM 706 C C . GLU A 1 95 ? -8.477 19.724 -0.499 1.00 73.06 95 GLU A C 1
ATOM 708 O O . GLU A 1 95 ? -9.448 19.370 0.166 1.00 73.06 95 GLU A O 1
ATOM 713 N N . LYS A 1 96 ? -7.488 20.456 0.032 1.00 71.56 96 LYS A N 1
ATOM 714 C CA . LYS A 1 96 ? -7.513 20.905 1.434 1.00 71.56 96 LYS A CA 1
ATOM 715 C C . LYS A 1 96 ? -8.730 21.776 1.744 1.00 71.56 96 LYS A C 1
ATOM 717 O O . LYS A 1 96 ? -9.388 21.545 2.753 1.00 71.56 96 LYS A O 1
ATOM 722 N N . ALA A 1 97 ? -9.067 22.717 0.861 1.00 73.00 97 ALA A N 1
ATOM 723 C CA . ALA A 1 97 ? -10.246 23.563 1.037 1.00 73.00 97 ALA A CA 1
ATOM 724 C C . ALA A 1 97 ? -11.560 22.756 1.003 1.00 73.00 97 ALA A C 1
ATOM 726 O O . ALA A 1 97 ? -12.465 23.023 1.791 1.00 73.00 97 ALA A O 1
ATOM 727 N N . ALA A 1 98 ? -11.659 21.744 0.134 1.00 69.38 98 ALA A N 1
ATOM 728 C CA . ALA A 1 98 ? -12.827 20.865 0.068 1.00 69.38 98 ALA A CA 1
ATOM 729 C C . ALA A 1 98 ? -12.976 19.990 1.328 1.00 69.38 98 ALA A C 1
ATOM 731 O O . ALA A 1 98 ? -14.085 19.815 1.831 1.00 69.38 98 ALA A O 1
ATOM 732 N N . VAL A 1 99 ? -11.866 19.479 1.873 1.00 64.38 99 VAL A N 1
ATOM 733 C CA . VAL A 1 99 ? -11.862 18.694 3.119 1.00 64.38 99 VAL A CA 1
ATOM 734 C C . VAL A 1 99 ? -12.251 19.558 4.322 1.00 64.38 99 VAL A C 1
ATOM 736 O O . VAL A 1 99 ? -13.072 19.135 5.133 1.00 64.38 99 VAL A O 1
ATOM 739 N N . GLU A 1 100 ? -11.730 20.782 4.426 1.00 75.19 100 GLU A N 1
ATOM 740 C CA . GLU A 1 100 ? -12.108 21.714 5.498 1.00 75.19 100 GLU A CA 1
ATOM 741 C C . GLU A 1 100 ? -13.601 22.078 5.452 1.00 75.19 100 GLU A C 1
ATOM 743 O O . GLU A 1 100 ? -14.255 22.110 6.497 1.00 75.19 100 GLU A O 1
ATOM 748 N N . GLN A 1 101 ? -14.170 22.284 4.257 1.00 73.00 101 GLN A N 1
ATOM 749 C CA . GLN A 1 101 ? -15.611 22.517 4.099 1.00 73.00 101 GLN A CA 1
ATOM 750 C C . GLN A 1 101 ? -16.444 21.302 4.521 1.00 73.00 101 GLN A C 1
ATOM 752 O O . GLN A 1 101 ? -17.407 21.461 5.270 1.00 73.00 101 GLN A O 1
ATOM 757 N N . ALA A 1 102 ? -16.046 20.090 4.126 1.00 70.44 102 ALA A N 1
ATOM 758 C CA . ALA A 1 102 ? -16.750 18.868 4.511 1.00 70.44 102 ALA A CA 1
ATOM 759 C C . ALA A 1 102 ? -16.729 18.627 6.034 1.00 70.44 102 ALA A C 1
ATOM 761 O O . ALA A 1 102 ? -17.736 18.216 6.611 1.00 70.44 102 ALA A O 1
ATOM 762 N N . ILE A 1 103 ? -15.611 18.929 6.707 1.00 67.38 103 ILE A N 1
ATOM 763 C CA . ILE A 1 103 ? -15.500 18.830 8.173 1.00 67.38 103 ILE A CA 1
ATOM 764 C C . ILE A 1 103 ? -16.409 19.859 8.861 1.00 67.38 103 ILE A C 1
ATOM 766 O O . ILE A 1 103 ? -17.079 19.528 9.841 1.00 67.38 103 ILE A O 1
ATOM 770 N N . ALA A 1 104 ? -16.470 21.091 8.347 1.00 72.50 104 ALA A N 1
ATOM 771 C CA . ALA A 1 104 ? -17.339 22.132 8.893 1.00 72.50 104 ALA A CA 1
ATOM 772 C C . ALA A 1 104 ? -18.833 21.796 8.726 1.00 72.50 104 ALA A C 1
ATOM 774 O O . ALA A 1 104 ? -19.616 21.993 9.657 1.00 72.50 104 ALA A O 1
ATOM 775 N N . GLU A 1 105 ? -19.228 21.250 7.573 1.00 76.44 105 GLU A N 1
ATOM 776 C CA . GLU A 1 105 ? -20.602 20.799 7.323 1.00 76.44 105 GLU A CA 1
ATOM 777 C C . GLU A 1 105 ? -20.991 19.616 8.217 1.00 76.44 105 GLU A C 1
ATOM 779 O O . GLU A 1 105 ? -22.087 19.606 8.783 1.00 76.44 105 GLU A O 1
ATOM 784 N N . TRP A 1 106 ? -20.086 18.652 8.409 1.00 74.44 106 TRP A N 1
ATOM 785 C CA . TRP A 1 106 ? -20.320 17.510 9.294 1.00 74.44 106 TRP A CA 1
ATOM 786 C C . TRP A 1 106 ? -20.489 17.940 10.758 1.00 74.44 106 TRP A C 1
ATOM 788 O O . TRP A 1 106 ? -21.447 17.530 11.415 1.00 74.44 106 TRP A O 1
ATOM 798 N N . ALA A 1 107 ? -19.637 18.850 11.244 1.00 72.69 107 ALA A N 1
ATOM 799 C CA . ALA A 1 107 ? -19.750 19.401 12.594 1.00 72.69 107 ALA A CA 1
ATOM 800 C C . ALA A 1 107 ? -21.060 20.189 12.805 1.00 72.69 107 ALA A C 1
ATOM 802 O O . ALA A 1 107 ? -21.673 20.106 13.871 1.00 72.69 107 ALA A O 1
ATOM 803 N N . ALA A 1 108 ? -21.523 20.931 11.792 1.00 77.00 108 ALA A N 1
ATOM 804 C CA . ALA A 1 108 ? -22.798 21.645 11.853 1.00 77.00 108 ALA A CA 1
ATOM 805 C C . ALA A 1 108 ? -24.004 20.686 11.867 1.00 77.00 108 ALA A C 1
ATOM 807 O O . ALA A 1 108 ? -24.972 20.918 12.598 1.00 77.00 108 ALA A O 1
ATOM 808 N N . ALA A 1 109 ? -23.945 19.593 11.100 1.00 74.12 109 ALA A N 1
ATOM 809 C CA . ALA A 1 109 ? -24.982 18.565 11.089 1.00 74.12 109 ALA A CA 1
ATOM 810 C C . ALA A 1 109 ? -25.076 17.827 12.438 1.00 74.12 109 ALA A C 1
ATOM 812 O O . ALA A 1 109 ? -26.178 17.653 12.961 1.00 74.12 109 ALA A O 1
ATOM 813 N N . GLU A 1 110 ? -23.939 17.475 13.043 1.00 80.69 110 GLU A N 1
ATOM 814 C CA . GLU A 1 110 ? -23.891 16.811 14.352 1.00 80.69 110 GLU A CA 1
ATOM 815 C C . GLU A 1 110 ? -24.459 17.704 15.469 1.00 80.69 110 GLU A C 1
ATOM 817 O O . GLU A 1 110 ? -25.242 17.246 16.304 1.00 80.69 110 GLU A O 1
ATOM 822 N N . GLN A 1 111 ? -24.147 19.006 15.457 1.00 77.50 111 GLN A N 1
ATOM 823 C CA . GLN A 1 111 ? -24.730 19.957 16.409 1.00 77.50 111 GLN A CA 1
ATOM 824 C C . GLN A 1 111 ? -26.253 20.076 16.254 1.00 77.50 111 GLN A C 1
ATOM 826 O O . GLN A 1 111 ? -26.969 20.101 17.258 1.00 77.50 111 GLN A O 1
ATOM 831 N N . ALA A 1 112 ? -26.758 20.094 15.017 1.00 78.81 112 ALA A N 1
ATOM 832 C CA . ALA A 1 112 ? -28.193 20.156 14.751 1.00 78.81 112 ALA A CA 1
ATOM 833 C C . ALA A 1 112 ? -28.932 18.883 15.206 1.00 78.81 112 ALA A C 1
ATOM 835 O O . ALA A 1 112 ? -30.043 18.968 15.737 1.00 78.81 112 ALA A O 1
ATOM 836 N N . GLU A 1 113 ? -28.336 17.701 15.037 1.00 75.44 113 GLU A N 1
ATOM 837 C CA . GLU A 1 113 ? -28.906 16.448 15.550 1.00 75.44 113 GLU A CA 1
ATOM 838 C C . GLU A 1 113 ? -28.863 16.375 17.079 1.00 75.44 113 GLU A C 1
ATOM 840 O O . GLU A 1 113 ? -29.861 16.006 17.706 1.00 75.44 113 GLU A O 1
ATOM 845 N N . ALA A 1 114 ? -27.763 16.810 17.699 1.00 76.88 114 ALA A N 1
ATOM 846 C CA . ALA A 1 114 ? -27.647 16.884 19.151 1.00 76.88 114 ALA A CA 1
ATOM 847 C C . ALA A 1 114 ? -28.686 17.838 19.768 1.00 76.88 114 ALA A C 1
ATOM 849 O O . ALA A 1 114 ? -29.250 17.548 20.827 1.00 76.88 114 ALA A O 1
ATOM 850 N N . GLU A 1 115 ? -28.981 18.962 19.111 1.00 84.62 115 GLU A N 1
ATOM 851 C CA . GLU A 1 115 ? -30.011 19.899 19.561 1.00 84.62 115 GLU A CA 1
ATOM 852 C C . GLU A 1 115 ? -31.425 19.312 19.428 1.00 84.62 115 GLU A C 1
ATOM 854 O O . GLU A 1 115 ? -32.212 19.397 20.374 1.00 84.62 115 GLU A O 1
ATOM 859 N N . ARG A 1 116 ? -31.733 18.627 18.318 1.00 81.50 116 ARG A N 1
ATOM 860 C CA . ARG A 1 116 ? -33.017 17.919 18.145 1.00 81.50 116 ARG A CA 1
ATOM 861 C C . ARG A 1 116 ? -33.219 16.826 19.192 1.00 81.50 116 ARG A C 1
ATOM 863 O O . ARG A 1 116 ? -34.295 16.742 19.781 1.00 81.50 116 ARG A O 1
ATOM 870 N N . ALA A 1 117 ? -32.182 16.042 19.481 1.00 81.75 117 ALA A N 1
ATOM 871 C CA . ALA A 1 117 ? -32.230 15.009 20.513 1.00 81.75 117 ALA A CA 1
ATOM 872 C C . ALA A 1 117 ? -32.461 15.603 21.914 1.00 81.75 117 ALA A C 1
ATOM 874 O O . ALA A 1 117 ? -33.214 15.048 22.717 1.00 81.75 117 ALA A O 1
ATOM 875 N N . ARG A 1 118 ? -31.862 16.764 22.218 1.00 82.12 118 ARG A N 1
ATOM 876 C CA . ARG A 1 118 ? -32.118 17.489 23.475 1.00 82.12 118 ARG A CA 1
ATOM 877 C C . ARG A 1 118 ? -33.555 17.997 23.564 1.00 82.12 118 ARG A C 1
ATOM 879 O O . ARG A 1 118 ? -34.158 17.887 24.629 1.00 82.12 118 ARG A O 1
ATOM 886 N N . GLN A 1 119 ? -34.109 18.522 22.472 1.00 80.94 119 GLN A N 1
ATOM 887 C CA . GLN A 1 119 ? -35.500 18.981 22.438 1.00 80.94 119 GLN A CA 1
ATOM 888 C C . GLN A 1 119 ? -36.493 17.823 22.616 1.00 80.94 119 GLN A C 1
ATOM 890 O O . GLN A 1 119 ? -37.444 17.968 23.382 1.00 80.94 119 GLN A O 1
ATOM 895 N N . GLN A 1 120 ? -36.242 16.664 21.997 1.00 84.25 120 GLN A N 1
ATOM 896 C CA . GLN A 1 120 ? -37.071 15.465 22.178 1.00 84.25 120 GLN A CA 1
ATOM 897 C C . GLN A 1 120 ? -37.063 14.970 23.627 1.00 84.25 120 GLN A C 1
ATOM 899 O O . GLN A 1 120 ? -38.127 14.838 24.229 1.00 84.25 120 GLN A O 1
ATOM 904 N N . ARG A 1 121 ? -35.881 14.828 24.240 1.00 79.56 121 ARG A N 1
ATOM 905 C CA . ARG A 1 121 ? -35.772 14.440 25.658 1.00 79.56 121 ARG A CA 1
ATOM 906 C C . ARG A 1 121 ? -36.451 15.437 26.593 1.00 79.56 121 ARG A C 1
ATOM 908 O O . ARG A 1 121 ? -37.048 15.049 27.589 1.00 79.56 121 ARG A O 1
ATOM 915 N N . ALA A 1 122 ? -36.387 16.732 26.281 1.00 83.31 122 ALA A N 1
ATOM 916 C CA . ALA A 1 122 ? -37.080 17.751 27.063 1.00 83.31 122 ALA A CA 1
ATOM 917 C C . ALA A 1 122 ? -38.611 17.643 26.941 1.00 83.31 122 ALA A C 1
ATOM 919 O O . ALA A 1 122 ? -39.308 17.870 27.931 1.00 83.31 122 ALA A O 1
ATOM 920 N N . SER A 1 123 ? -39.139 17.294 25.760 1.00 78.88 123 SER A N 1
ATOM 921 C CA . SER A 1 123 ? -40.574 17.037 25.586 1.00 78.88 123 SER A CA 1
ATOM 922 C C . SER A 1 123 ? -41.030 15.746 26.264 1.00 78.88 123 SER A C 1
ATOM 924 O O . SER A 1 123 ? 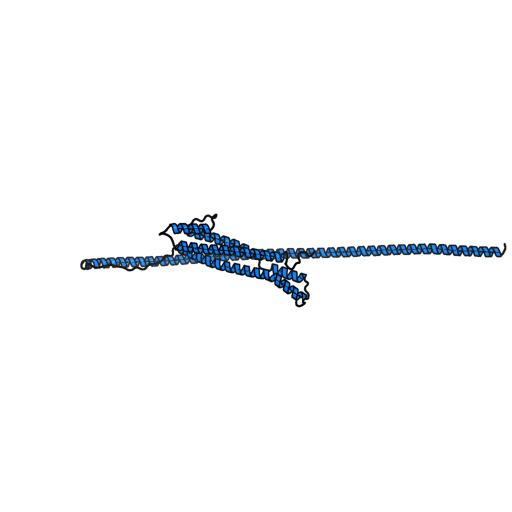-42.071 15.754 26.912 1.00 78.88 123 SER A O 1
ATOM 926 N N . GLU A 1 124 ? -40.231 14.680 26.191 1.00 82.44 124 GLU A N 1
ATOM 927 C CA . GLU A 1 124 ? -40.510 13.398 26.849 1.00 82.44 124 GLU A CA 1
ATOM 928 C C . GLU A 1 124 ? -40.516 13.557 28.373 1.00 82.44 124 GLU A C 1
ATOM 930 O O . GLU A 1 124 ? -41.498 13.210 29.019 1.00 82.44 124 GLU A O 1
ATOM 935 N N . ASN A 1 125 ? -39.500 14.212 28.947 1.00 83.69 125 ASN A N 1
ATOM 936 C CA . ASN A 1 125 ? -39.453 14.494 30.385 1.00 83.69 125 ASN A CA 1
ATOM 937 C C . ASN A 1 125 ? -40.637 15.352 30.858 1.00 83.69 125 ASN A C 1
ATOM 939 O O . ASN A 1 125 ? -41.097 15.204 31.989 1.00 83.69 125 ASN A O 1
ATOM 943 N N . ARG A 1 126 ? -41.128 16.275 30.018 1.00 78.44 126 ARG A N 1
ATOM 944 C CA . ARG A 1 126 ? -42.304 17.093 30.345 1.00 78.44 126 ARG A CA 1
ATOM 945 C C . ARG A 1 126 ? -43.579 16.250 30.347 1.00 78.44 126 ARG A C 1
ATOM 947 O O . ARG A 1 126 ? -44.355 16.368 31.285 1.00 78.44 126 ARG A O 1
ATOM 954 N N . GLN A 1 127 ? -43.751 15.371 29.361 1.00 81.38 127 GLN A N 1
ATOM 955 C CA . GLN A 1 127 ? -44.874 14.429 29.323 1.00 81.38 127 GLN A CA 1
ATOM 956 C C . GLN A 1 127 ? -44.830 13.438 30.490 1.00 81.38 127 GLN A C 1
ATOM 958 O O . GLN A 1 127 ? -45.863 13.145 31.083 1.00 81.38 127 GLN A O 1
ATOM 963 N N . GLU A 1 128 ? -43.646 12.957 30.872 1.00 75.25 128 GLU A N 1
ATOM 964 C CA . GLU A 1 128 ? -43.479 12.104 32.051 1.00 75.25 128 GLU A CA 1
ATOM 965 C C . GLU A 1 128 ? -43.792 12.847 33.355 1.00 75.25 128 GLU A C 1
ATOM 967 O O . GLU A 1 128 ? -44.400 12.266 34.256 1.00 75.25 128 GLU A O 1
ATOM 972 N N . ALA A 1 129 ? -43.425 14.127 33.467 1.00 76.75 129 ALA A N 1
ATOM 973 C CA . ALA A 1 129 ? -43.765 14.957 34.621 1.00 76.75 129 ALA A CA 1
ATOM 974 C C . ALA A 1 129 ? -45.273 15.247 34.707 1.00 76.75 129 ALA A C 1
ATOM 976 O O . ALA A 1 129 ? -45.849 15.110 35.785 1.00 76.75 129 ALA A O 1
ATOM 977 N N . GLU A 1 130 ? -45.917 15.580 33.584 1.00 82.25 130 GLU A N 1
ATOM 978 C CA . GLU A 1 130 ? -47.370 15.784 33.494 1.00 82.25 130 GLU A CA 1
ATOM 979 C C . GLU A 1 130 ? -48.121 14.487 33.832 1.00 82.25 130 GLU A C 1
ATOM 981 O O . GLU A 1 130 ? -48.976 14.485 34.714 1.00 82.25 130 GLU A O 1
ATOM 986 N N . ALA A 1 131 ? -47.714 13.349 33.261 1.00 77.31 131 ALA A N 1
ATOM 987 C CA . ALA A 1 131 ? -48.275 12.041 33.598 1.00 77.31 131 ALA A CA 1
ATOM 988 C C . ALA A 1 131 ? -48.024 11.648 35.066 1.00 77.31 131 ALA A C 1
ATOM 990 O O . ALA A 1 131 ? -48.844 10.968 35.682 1.00 77.31 131 ALA A O 1
ATOM 991 N N . SER A 1 132 ? -46.898 12.064 35.653 1.00 72.06 132 SER A N 1
ATOM 992 C CA . SER A 1 132 ? -46.620 11.860 37.080 1.00 72.06 132 SER A CA 1
ATOM 993 C C . SER A 1 132 ? -47.514 12.732 37.960 1.00 72.06 132 SER A C 1
ATOM 995 O O . SER A 1 132 ? -47.970 12.265 39.000 1.00 72.06 132 SER A O 1
ATOM 997 N N . GLN A 1 133 ? -47.810 13.965 37.546 1.00 72.50 133 GLN A N 1
ATOM 998 C CA . GLN A 1 133 ? -48.755 14.838 38.242 1.00 72.50 133 GLN A CA 1
ATOM 999 C C . GLN A 1 133 ? -50.191 14.330 38.143 1.00 72.50 133 GLN A C 1
ATOM 1001 O O . GLN A 1 133 ? -50.863 14.275 39.166 1.00 72.50 133 GLN A O 1
ATOM 1006 N N . GLU A 1 134 ? -50.645 13.893 36.969 1.00 75.69 134 GLU A N 1
ATOM 1007 C CA . GLU A 1 134 ? -51.967 13.272 36.808 1.00 75.69 134 GLU A CA 1
ATOM 1008 C C . GLU A 1 134 ? -52.088 11.996 37.647 1.00 75.69 134 GLU A C 1
ATOM 1010 O O . GLU A 1 134 ? -53.118 11.748 38.267 1.00 75.69 134 GLU A O 1
ATOM 1015 N N . ARG A 1 135 ? -51.011 11.206 37.749 1.00 70.06 135 ARG A N 1
ATOM 1016 C CA . ARG A 1 135 ? -50.959 10.051 38.657 1.00 70.06 135 ARG A CA 1
ATOM 1017 C C . ARG A 1 135 ? -51.034 10.456 40.121 1.00 70.06 135 ARG A C 1
ATOM 1019 O O . ARG A 1 135 ? -51.720 9.783 40.876 1.00 70.06 135 ARG A O 1
ATOM 1026 N N . LEU A 1 136 ? -50.342 11.516 40.533 1.00 70.31 136 LEU A N 1
ATOM 1027 C CA . LEU A 1 136 ? -50.431 12.025 41.902 1.00 70.31 136 LEU A CA 1
ATOM 1028 C C . LEU A 1 136 ? -51.834 12.556 42.206 1.00 70.31 136 LEU A C 1
ATOM 1030 O O . LEU A 1 136 ? -52.349 12.260 43.273 1.00 70.31 136 LEU A O 1
ATOM 1034 N N . GLN A 1 137 ? -52.480 13.240 41.260 1.00 75.19 137 GLN A N 1
ATOM 1035 C CA . GLN A 1 137 ? -53.870 13.683 41.391 1.00 75.19 137 GLN A CA 1
ATOM 1036 C C . GLN A 1 137 ? -54.836 12.500 41.475 1.00 75.19 137 GLN A C 1
ATOM 1038 O O . GLN A 1 137 ? -55.671 12.469 42.368 1.00 75.19 137 GLN A O 1
ATOM 1043 N N . ALA A 1 138 ? -54.673 11.481 40.630 1.00 71.19 138 ALA A N 1
ATOM 1044 C CA . ALA A 1 138 ? -55.463 10.256 40.712 1.00 71.19 138 ALA A CA 1
ATOM 1045 C C . ALA A 1 138 ? -55.214 9.492 42.024 1.00 71.19 138 ALA A C 1
ATOM 1047 O O . ALA A 1 138 ? -56.129 8.879 42.558 1.00 71.19 138 ALA A O 1
ATOM 1048 N N . ILE A 1 139 ? -53.991 9.535 42.565 1.00 67.00 139 ILE A N 1
ATOM 1049 C CA . ILE A 1 139 ? -53.664 8.982 43.885 1.00 67.00 139 ILE A CA 1
ATOM 1050 C C . ILE A 1 139 ? -54.315 9.811 44.993 1.00 67.00 139 ILE A C 1
ATOM 1052 O O . ILE A 1 139 ? -54.843 9.231 45.929 1.00 67.00 139 ILE A O 1
ATOM 1056 N N . GLU A 1 140 ? -54.304 11.138 44.914 1.00 68.06 140 GLU A N 1
ATOM 1057 C CA . GLU A 1 140 ? -54.957 12.016 45.890 1.00 68.06 140 GLU A CA 1
ATOM 1058 C C . GLU A 1 140 ? -56.481 11.856 45.864 1.00 68.06 140 GLU A C 1
ATOM 1060 O O . GLU A 1 140 ? -57.096 11.757 46.924 1.00 68.06 140 GLU A O 1
ATOM 1065 N N . GLU A 1 141 ? -57.084 11.745 44.679 1.00 73.69 141 GLU A N 1
ATOM 1066 C CA . GLU A 1 141 ? -58.501 11.419 44.500 1.00 73.69 141 GLU A CA 1
ATOM 1067 C C . GLU A 1 141 ? -58.814 10.013 45.013 1.00 73.69 141 GLU A C 1
ATOM 1069 O O . GLU A 1 141 ? -59.764 9.847 45.772 1.00 73.69 141 GLU A O 1
ATOM 1074 N N . ALA A 1 142 ? -57.977 9.019 44.706 1.00 65.12 142 ALA A N 1
ATOM 1075 C CA . ALA A 1 142 ? -58.123 7.668 45.237 1.00 65.12 142 ALA A CA 1
ATOM 1076 C C . ALA A 1 142 ? -57.908 7.609 46.756 1.00 65.12 142 ALA A C 1
ATOM 1078 O O . ALA A 1 142 ? -58.527 6.786 47.415 1.00 65.12 142 ALA A O 1
ATOM 1079 N N . ILE A 1 143 ? -57.066 8.467 47.342 1.00 61.59 143 ILE A N 1
ATOM 1080 C CA . ILE A 1 143 ? -56.906 8.603 48.797 1.00 61.59 143 ILE A CA 1
ATOM 1081 C C . ILE A 1 143 ? -58.134 9.292 49.396 1.00 61.59 143 ILE A C 1
ATOM 1083 O O . ILE A 1 143 ? -58.566 8.897 50.473 1.00 61.59 143 ILE A O 1
ATOM 1087 N N . ALA A 1 144 ? -58.718 10.291 48.732 1.00 66.19 144 ALA A N 1
ATOM 1088 C CA . ALA A 1 144 ? -59.951 10.935 49.179 1.00 66.19 144 ALA A CA 1
ATOM 1089 C C . ALA A 1 144 ? -61.137 9.957 49.133 1.00 66.19 144 ALA A C 1
ATOM 1091 O O . ALA A 1 144 ? -61.848 9.816 50.127 1.00 66.19 144 ALA A O 1
ATOM 1092 N N . GLU A 1 145 ? -61.279 9.217 48.031 1.00 69.31 145 GLU A N 1
ATOM 1093 C CA . GLU A 1 145 ? -62.247 8.133 47.863 1.00 69.31 145 GLU A CA 1
ATOM 1094 C C . GLU A 1 145 ? -61.983 7.000 48.859 1.00 69.31 145 GLU A C 1
ATOM 1096 O O . GLU A 1 145 ? -62.913 6.522 49.493 1.00 69.31 145 GLU A O 1
ATOM 1101 N N . TRP A 1 146 ? -60.723 6.616 49.087 1.00 58.59 146 TRP A N 1
ATOM 1102 C CA . TRP A 1 146 ? -60.350 5.629 50.100 1.00 58.59 146 TRP A CA 1
ATOM 1103 C C . TRP A 1 146 ? -60.634 6.125 51.515 1.00 58.59 146 TRP A C 1
ATOM 1105 O O . TRP A 1 146 ? -61.089 5.344 52.325 1.00 58.59 146 TRP A O 1
ATOM 1115 N N . VAL A 1 147 ? -60.454 7.402 51.853 1.00 66.44 147 VAL A N 1
ATOM 1116 C CA . VAL A 1 147 ? -60.801 7.947 53.181 1.00 66.44 147 VAL A CA 1
ATOM 1117 C C . VAL A 1 147 ? -62.319 8.010 53.391 1.00 66.44 147 VAL A C 1
ATOM 1119 O O . VAL A 1 147 ? -62.787 7.840 54.524 1.00 66.44 147 VAL A O 1
ATOM 1122 N N . GLU A 1 148 ? -63.094 8.227 52.327 1.00 60.50 148 GLU A N 1
ATOM 1123 C CA . GLU A 1 148 ? -64.555 8.073 52.334 1.00 60.50 148 GLU A CA 1
ATOM 1124 C C . GLU A 1 148 ? -64.932 6.587 52.496 1.00 60.50 148 GLU A C 1
ATOM 1126 O O . GLU A 1 148 ? -65.684 6.232 53.407 1.00 60.50 148 GLU A O 1
ATOM 1131 N N . ALA A 1 149 ? -64.296 5.700 51.728 1.00 52.22 149 ALA A N 1
ATOM 1132 C CA . ALA A 1 149 ? -64.503 4.256 51.740 1.00 52.22 149 ALA A CA 1
ATOM 1133 C C . ALA A 1 149 ? -63.924 3.545 52.975 1.00 52.22 149 ALA A C 1
ATOM 1135 O O . ALA A 1 149 ? -64.381 2.464 53.296 1.00 52.22 149 ALA A O 1
ATOM 1136 N N . GLU A 1 150 ? -62.970 4.112 53.715 1.00 47.28 150 GLU A N 1
ATOM 1137 C CA . GLU A 1 150 ? -62.419 3.610 54.988 1.00 47.28 150 GLU A CA 1
ATOM 1138 C C . GLU A 1 150 ? -63.345 4.021 56.150 1.00 47.28 150 GLU A C 1
ATOM 1140 O O . GLU A 1 150 ? -63.458 3.327 57.168 1.00 47.28 150 GLU A O 1
ATOM 1145 N N . ARG A 1 151 ? -64.080 5.134 55.979 1.00 50.88 151 ARG A N 1
ATOM 1146 C CA . ARG A 1 151 ? -65.220 5.515 56.827 1.00 50.88 151 ARG A CA 1
ATOM 1147 C C . ARG A 1 151 ? -66.375 4.520 56.675 1.00 50.88 151 ARG A C 1
ATOM 1149 O O . ARG A 1 151 ? -67.017 4.193 57.672 1.00 50.88 151 ARG A O 1
ATOM 1156 N N . GLU A 1 152 ? -66.577 4.000 55.467 1.00 47.88 152 GLU A N 1
ATOM 1157 C CA . GLU A 1 152 ? -67.537 2.930 55.157 1.00 47.88 152 GLU A CA 1
ATOM 1158 C C . GLU A 1 152 ? -66.972 1.517 55.451 1.00 47.88 152 GLU A C 1
ATOM 1160 O O . GLU A 1 152 ? -67.684 0.630 55.918 1.00 47.88 152 GLU A O 1
ATOM 1165 N N . GLY A 1 153 ? -65.664 1.326 55.270 1.00 43.38 153 GLY A N 1
ATOM 1166 C CA . GLY A 1 153 ? -64.927 0.058 55.222 1.00 43.38 153 GLY A CA 1
ATOM 1167 C C . GLY A 1 153 ? -64.289 -0.387 56.537 1.00 43.38 153 GLY A C 1
ATOM 1168 O O . GLY A 1 153 ? -63.977 -1.567 56.688 1.00 43.38 153 GLY A O 1
ATOM 1169 N N . LYS A 1 154 ? -64.246 0.461 57.576 1.00 45.91 154 LYS A N 1
ATOM 1170 C CA . LYS A 1 154 ? -64.124 -0.014 58.974 1.00 45.91 154 LYS A CA 1
ATOM 1171 C C . LYS A 1 154 ? -65.211 -1.034 59.357 1.00 45.91 154 LYS A C 1
ATOM 1173 O O . LYS A 1 154 ? -65.054 -1.725 60.362 1.00 45.91 154 LYS A O 1
ATOM 1178 N N . GLN A 1 155 ? -66.291 -1.154 58.576 1.00 40.88 155 GLN A N 1
ATOM 1179 C CA . GLN A 1 155 ? -67.300 -2.209 58.716 1.00 40.88 155 GLN A CA 1
ATOM 1180 C C . GLN A 1 155 ? -66.900 -3.555 58.091 1.00 40.88 155 GLN A C 1
ATOM 1182 O O . GLN A 1 155 ? -67.482 -4.579 58.441 1.00 40.88 155 GLN A O 1
ATOM 1187 N N . LEU A 1 156 ? -65.924 -3.590 57.185 1.00 39.97 156 LEU A N 1
ATOM 1188 C CA . LEU A 1 156 ? -65.605 -4.763 56.372 1.00 39.97 156 LEU A CA 1
ATOM 1189 C C . LEU A 1 156 ? -64.094 -4.985 56.372 1.00 39.97 156 LEU A C 1
ATOM 1191 O O . LEU A 1 156 ? -63.401 -4.918 55.361 1.00 39.97 156 LEU A O 1
ATOM 1195 N N . ALA A 1 157 ? -63.589 -5.262 57.571 1.00 44.16 157 ALA A N 1
ATOM 1196 C CA . ALA A 1 157 ? -62.312 -5.919 57.756 1.00 44.16 157 ALA A CA 1
ATOM 1197 C C . ALA A 1 157 ? -62.173 -7.136 56.823 1.00 44.16 157 ALA A C 1
ATOM 1199 O O . ALA A 1 157 ? -63.140 -7.844 56.551 1.00 44.16 157 ALA A O 1
ATOM 1200 N N . ALA A 1 158 ? -60.919 -7.447 56.501 1.00 39.19 158 ALA A N 1
ATOM 1201 C CA . ALA A 1 158 ? -60.461 -8.712 55.938 1.00 39.19 158 ALA A CA 1
ATOM 1202 C C . ALA A 1 158 ? -60.628 -8.863 54.414 1.00 39.19 158 ALA A C 1
ATOM 1204 O O . ALA A 1 158 ? -61.676 -9.238 53.907 1.00 39.19 158 ALA A O 1
ATOM 1205 N N . THR A 1 159 ? -59.524 -8.753 53.670 1.00 33.97 159 THR A N 1
ATOM 1206 C CA . THR A 1 159 ? -58.756 -9.917 53.172 1.00 33.97 159 THR A CA 1
ATOM 1207 C C . THR A 1 159 ? -57.845 -9.560 51.975 1.00 33.97 159 THR A C 1
ATOM 1209 O O . THR A 1 159 ? -58.311 -9.147 50.929 1.00 33.97 159 THR A O 1
ATOM 1212 N N . LYS A 1 160 ? -56.537 -9.827 52.154 1.00 38.06 160 LYS A N 1
ATOM 1213 C CA . LYS A 1 160 ? -55.511 -10.294 51.181 1.00 38.06 160 LYS A CA 1
ATOM 1214 C C . LYS A 1 160 ? -55.097 -9.448 49.942 1.00 38.06 160 LYS A C 1
ATOM 1216 O O . LYS A 1 160 ? -55.820 -9.352 48.965 1.00 38.06 160 LYS A O 1
ATOM 1221 N N . SER A 1 161 ? -53.821 -9.008 49.984 1.00 36.91 161 SER A N 1
ATOM 1222 C CA . SER A 1 161 ? -52.694 -9.128 49.001 1.00 36.91 161 SER A CA 1
ATOM 1223 C C . SER A 1 161 ? -52.980 -9.670 47.579 1.00 36.91 161 SER A C 1
ATOM 1225 O O . SER A 1 161 ? -53.695 -10.659 47.473 1.00 36.91 161 SER A O 1
ATOM 1227 N N . GLY A 1 162 ? -52.350 -9.258 46.462 1.00 39.69 162 GLY A N 1
ATOM 1228 C CA . GLY A 1 162 ? -51.063 -8.585 46.172 1.00 39.69 162 GLY A CA 1
ATOM 1229 C C . GLY A 1 162 ? -50.864 -8.381 44.631 1.00 39.69 162 GLY A C 1
ATOM 1230 O O . GLY A 1 162 ? -51.824 -8.598 43.895 1.00 39.69 162 GLY A O 1
ATOM 1231 N N . PRO A 1 163 ? -49.674 -7.969 44.120 1.00 63.41 163 PRO A N 1
ATOM 1232 C CA . PRO A 1 163 ? -49.525 -7.132 42.903 1.00 63.41 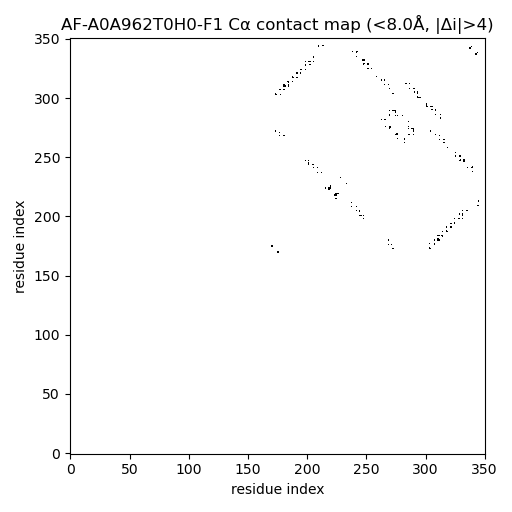163 PRO A CA 1
ATOM 1233 C C . PRO A 1 163 ? -48.775 -7.773 41.700 1.00 63.41 163 PRO A C 1
ATOM 1235 O O . PRO A 1 163 ? -48.098 -8.786 41.862 1.00 63.41 163 PRO A O 1
ATOM 1238 N N . SER A 1 164 ? -48.795 -7.135 40.510 1.00 35.75 164 SER A N 1
ATOM 1239 C CA . SER A 1 164 ? -47.850 -7.430 39.405 1.00 35.75 164 SER A CA 1
ATOM 1240 C C . SER A 1 164 ? -47.332 -6.188 38.658 1.00 35.75 164 SER A C 1
ATOM 1242 O O . SER A 1 164 ? -48.079 -5.254 38.385 1.00 35.75 164 SER A O 1
ATOM 1244 N N . SER A 1 165 ? -46.042 -6.258 38.320 1.00 45.31 165 SER A N 1
ATOM 1245 C CA . SER A 1 165 ? -45.093 -5.242 37.836 1.00 45.31 165 SER A CA 1
ATOM 1246 C C . SER A 1 165 ? -44.940 -5.207 36.301 1.00 45.31 165 SER A C 1
ATOM 1248 O O . SER A 1 165 ? -45.119 -6.243 35.665 1.00 45.31 165 SER A O 1
ATOM 1250 N N . TYR A 1 166 ? -44.513 -4.063 35.734 1.00 32.00 166 TYR A N 1
ATOM 1251 C CA . TYR A 1 166 ? -43.842 -3.954 34.424 1.00 32.00 166 TYR A CA 1
ATOM 1252 C C . TYR A 1 166 ? -42.698 -2.916 34.467 1.00 32.00 166 TYR A C 1
ATOM 1254 O O . TYR A 1 166 ? -42.835 -1.838 35.039 1.00 32.00 166 TYR A O 1
ATOM 1262 N N . SER A 1 167 ? -41.562 -3.286 33.870 1.00 46.06 167 SER A N 1
ATOM 1263 C CA . SER A 1 167 ? -40.238 -2.639 33.894 1.00 46.06 167 SER A CA 1
ATOM 1264 C C . SER A 1 167 ? -39.948 -1.734 32.680 1.00 46.06 167 SER A C 1
ATOM 1266 O O . SER A 1 167 ? -40.250 -2.141 31.559 1.00 46.06 167 SER A O 1
ATOM 1268 N N . ASN A 1 168 ? -39.226 -0.620 32.877 1.00 38.88 168 ASN A N 1
ATOM 1269 C CA . ASN A 1 168 ? -38.577 0.199 31.831 1.00 38.88 168 ASN A CA 1
ATOM 1270 C C . ASN A 1 168 ? -37.052 -0.051 31.806 1.00 38.88 168 ASN A C 1
ATOM 1272 O O . ASN A 1 168 ? -36.457 -0.270 32.860 1.00 38.88 168 ASN A O 1
ATOM 1276 N N . ARG A 1 169 ? -36.412 -0.017 30.623 1.00 40.03 169 ARG A N 1
ATOM 1277 C CA . ARG A 1 169 ? -34.954 -0.202 30.441 1.00 40.03 169 ARG A CA 1
ATOM 1278 C C . ARG A 1 169 ? -34.261 1.117 30.080 1.00 40.03 169 ARG A C 1
ATOM 1280 O O . ARG A 1 169 ? -34.644 1.766 29.114 1.00 40.03 169 ARG A O 1
ATOM 1287 N N . THR A 1 170 ? -33.216 1.455 30.825 1.00 40.41 170 THR A N 1
ATOM 1288 C CA . THR A 1 170 ? -32.272 2.564 30.622 1.00 40.41 170 THR A CA 1
ATOM 1289 C C . THR A 1 170 ? -30.957 2.025 30.037 1.00 40.41 170 THR A C 1
ATOM 1291 O O . THR A 1 170 ? -30.364 1.124 30.620 1.00 40.41 170 THR A O 1
ATOM 1294 N N . THR A 1 171 ? -30.492 2.556 28.898 1.00 50.34 171 THR A N 1
ATOM 1295 C CA . THR A 1 171 ? -29.193 2.204 28.278 1.00 50.34 171 THR A CA 1
ATOM 1296 C C . THR A 1 171 ? -28.037 2.693 29.151 1.00 50.34 171 THR A C 1
ATOM 1298 O O . THR A 1 171 ? -27.954 3.882 29.470 1.00 50.34 171 THR A O 1
ATOM 1301 N N . THR A 1 172 ? -27.144 1.793 29.552 1.00 65.12 172 THR A N 1
ATOM 1302 C CA . THR A 1 172 ? -25.994 2.104 30.413 1.00 65.12 172 THR A CA 1
ATOM 1303 C C . THR A 1 172 ? -24.824 2.693 29.602 1.00 65.12 172 THR A C 1
ATOM 1305 O O . THR A 1 172 ? -24.693 2.420 28.407 1.00 65.12 172 THR A O 1
ATOM 1308 N N . PRO A 1 173 ? -23.923 3.488 30.216 1.00 68.50 173 PRO A N 1
ATOM 1309 C CA . PRO A 1 173 ? -22.707 3.983 29.554 1.00 68.50 173 PRO A CA 1
ATOM 1310 C C . PRO A 1 173 ? -21.832 2.876 28.936 1.00 68.50 173 PRO A C 1
ATOM 1312 O O . PRO A 1 173 ? -21.190 3.097 27.910 1.00 68.50 173 PRO A O 1
ATOM 1315 N N . THR A 1 174 ? -21.841 1.676 29.522 1.00 68.62 174 THR A N 1
ATOM 1316 C CA . THR A 1 174 ? -21.127 0.490 29.026 1.00 68.62 174 THR A CA 1
ATOM 1317 C C . THR A 1 174 ? -21.707 -0.035 27.710 1.00 68.62 174 THR A C 1
ATOM 1319 O O . THR A 1 174 ? -20.959 -0.420 26.810 1.00 68.62 174 THR A O 1
ATOM 1322 N N . GLU A 1 175 ? -23.025 0.050 27.531 1.00 76.12 175 GLU A N 1
ATOM 1323 C CA . GLU A 1 175 ? -23.702 -0.367 26.301 1.00 76.12 175 GLU A CA 1
ATOM 1324 C C . GLU A 1 175 ? -23.346 0.541 25.108 1.00 76.12 175 GLU A C 1
ATOM 1326 O O . GLU A 1 175 ? -23.159 0.059 23.988 1.00 76.12 175 GLU A O 1
ATOM 1331 N N . ALA A 1 176 ? -23.144 1.842 25.345 1.00 77.69 176 ALA A N 1
ATOM 1332 C CA . ALA A 1 176 ? -22.691 2.779 24.314 1.00 77.69 176 ALA A CA 1
ATOM 1333 C C . ALA A 1 176 ? -21.253 2.482 23.840 1.00 77.69 176 ALA A C 1
ATOM 1335 O O . ALA A 1 176 ? -20.976 2.492 22.637 1.00 77.69 176 ALA A O 1
ATOM 1336 N N . VAL A 1 177 ? -20.341 2.166 24.770 1.00 79.31 177 VAL A N 1
ATOM 1337 C CA . VAL A 1 177 ? -18.963 1.762 24.435 1.00 79.31 177 VAL A CA 1
ATOM 1338 C C . VAL A 1 177 ? -18.975 0.473 23.615 1.00 79.31 177 VAL A C 1
ATOM 1340 O O . VAL A 1 177 ? -18.306 0.393 22.586 1.00 79.31 177 VAL A O 1
ATOM 1343 N N . HIS A 1 178 ? -19.793 -0.504 24.003 1.00 79.81 178 HIS A N 1
ATOM 1344 C CA . HIS A 1 178 ? -19.935 -1.761 23.273 1.00 79.81 178 HIS A CA 1
ATOM 1345 C C . HIS A 1 178 ? -20.406 -1.571 21.827 1.00 79.81 178 HIS A C 1
ATOM 1347 O O . HIS A 1 178 ? -19.830 -2.154 20.905 1.00 79.81 178 HIS A O 1
ATOM 1353 N N . GLN A 1 179 ? -21.406 -0.717 21.599 1.00 80.75 179 GLN A N 1
ATOM 1354 C CA . GLN A 1 179 ? -21.862 -0.399 20.243 1.00 80.75 179 GLN A CA 1
ATOM 1355 C C . GLN A 1 179 ? -20.747 0.232 19.398 1.00 80.75 179 GLN A C 1
ATOM 1357 O O . GLN A 1 179 ? -20.572 -0.129 18.232 1.00 80.75 179 GLN A O 1
ATOM 1362 N N . GLN A 1 180 ? -19.948 1.119 19.993 1.00 82.19 180 GLN A N 1
ATOM 1363 C CA . GLN A 1 180 ? -18.845 1.777 19.297 1.00 82.19 180 GLN A CA 1
ATOM 1364 C C . GLN A 1 180 ? -17.662 0.838 19.011 1.00 82.19 180 GLN A C 1
ATOM 1366 O O . GLN A 1 180 ? -16.986 0.968 17.984 1.00 82.19 180 GLN A O 1
ATOM 1371 N N . VAL A 1 181 ? -17.417 -0.146 19.877 1.00 86.75 181 VAL A N 1
ATOM 1372 C CA . VAL A 1 181 ? -16.458 -1.228 19.615 1.00 86.75 181 VAL A CA 1
ATOM 1373 C C . VAL A 1 181 ? -16.931 -2.066 18.424 1.00 86.75 181 VAL A C 1
ATOM 1375 O O . VAL A 1 181 ? -16.151 -2.300 17.502 1.00 86.75 181 VAL A O 1
ATOM 1378 N N . ARG A 1 182 ? -18.219 -2.432 18.364 1.00 88.19 182 ARG A N 1
ATOM 1379 C CA . ARG A 1 182 ? -18.781 -3.193 17.233 1.00 88.19 182 ARG A CA 1
ATOM 1380 C C . ARG A 1 182 ? -18.715 -2.445 15.905 1.00 88.19 182 ARG A C 1
ATOM 1382 O O . ARG A 1 182 ? -18.340 -3.043 14.898 1.00 88.19 182 ARG A O 1
ATOM 1389 N N . SER A 1 183 ? -19.045 -1.153 15.887 1.00 84.81 183 SER A N 1
ATOM 1390 C CA . SER A 1 183 ? -18.935 -0.337 14.668 1.00 84.81 183 SER A CA 1
ATOM 1391 C C . SER A 1 183 ? -17.482 -0.256 14.188 1.00 84.81 183 SER A C 1
ATOM 1393 O O . SER A 1 183 ? -17.195 -0.412 13.001 1.00 84.81 183 SER A O 1
ATOM 1395 N N . THR A 1 184 ? -16.543 -0.114 15.128 1.00 83.50 184 THR A N 1
ATOM 1396 C CA . THR A 1 184 ? -15.106 -0.131 14.836 1.00 83.50 184 THR A CA 1
ATOM 1397 C C . THR A 1 184 ? -14.671 -1.484 14.276 1.00 83.50 184 THR A C 1
ATOM 1399 O O . THR A 1 184 ? -13.958 -1.514 13.278 1.00 83.50 184 THR A O 1
ATOM 1402 N N . ALA A 1 185 ? -15.141 -2.598 14.844 1.00 89.31 185 ALA A N 1
ATOM 1403 C CA . ALA A 1 185 ?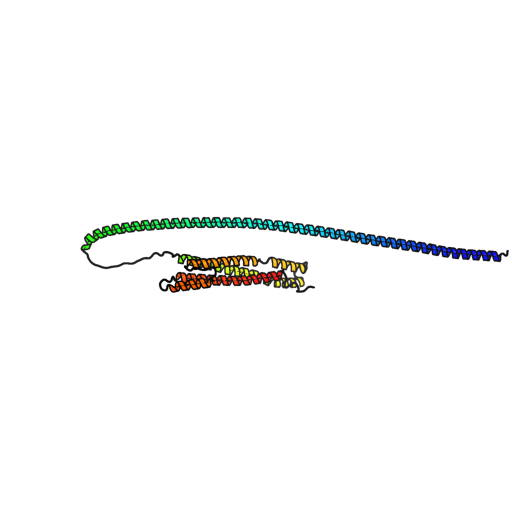 -14.822 -3.937 14.357 1.00 89.31 185 ALA A CA 1
ATOM 1404 C C . ALA A 1 185 ? -15.269 -4.163 12.906 1.00 89.31 185 ALA A C 1
ATOM 1406 O O . ALA A 1 185 ? -14.513 -4.732 12.119 1.00 89.31 185 ALA A O 1
ATOM 1407 N N . GLN A 1 186 ? -16.462 -3.686 12.541 1.00 89.88 186 GLN A N 1
ATOM 1408 C CA . GLN A 1 186 ? -16.972 -3.773 11.169 1.00 89.88 186 GLN A CA 1
ATOM 1409 C C . GLN A 1 186 ? -16.153 -2.929 10.189 1.00 89.88 186 GLN A C 1
ATOM 1411 O O . GLN A 1 186 ? -15.888 -3.371 9.074 1.00 89.88 186 GLN A O 1
ATOM 1416 N N . ASN A 1 187 ? -15.741 -1.726 10.592 1.00 89.62 187 ASN A N 1
ATOM 1417 C CA . ASN A 1 187 ? -14.906 -0.872 9.748 1.00 89.62 187 ASN A CA 1
ATOM 1418 C C . ASN A 1 187 ? -13.513 -1.474 9.555 1.00 89.62 187 ASN A C 1
ATOM 1420 O O . ASN A 1 187 ? -13.051 -1.564 8.424 1.00 89.62 187 ASN A O 1
ATOM 1424 N N . VAL A 1 188 ? -12.881 -1.957 10.630 1.00 90.44 188 VAL A N 1
ATOM 1425 C CA . VAL A 1 188 ? -11.581 -2.642 10.549 1.00 90.44 188 VAL A CA 1
ATOM 1426 C C . VAL A 1 188 ? -11.674 -3.861 9.639 1.00 90.44 188 VAL A C 1
ATOM 1428 O O . VAL A 1 188 ? -10.780 -4.096 8.840 1.00 90.44 188 VAL A O 1
ATOM 1431 N N . GLU A 1 189 ? -12.767 -4.618 9.707 1.00 91.81 189 GLU A N 1
ATOM 1432 C CA . GLU A 1 189 ? -12.972 -5.757 8.817 1.00 91.81 189 GLU A CA 1
ATOM 1433 C C . GLU A 1 189 ? -13.033 -5.356 7.345 1.00 91.81 189 GLU A C 1
ATOM 1435 O O . GLU A 1 189 ? -12.383 -6.003 6.534 1.00 91.81 189 GLU A O 1
ATOM 1440 N N . LYS A 1 190 ? -13.753 -4.290 6.990 1.00 91.19 190 LYS A N 1
ATOM 1441 C CA . LYS A 1 190 ? -13.782 -3.796 5.604 1.00 91.19 190 LYS A CA 1
ATOM 1442 C C . LYS A 1 190 ? -12.391 -3.384 5.126 1.00 91.19 190 LYS A C 1
ATOM 1444 O O . LYS A 1 190 ? -11.950 -3.857 4.088 1.00 91.19 190 LYS A O 1
ATOM 1449 N N . GLU A 1 191 ? -11.675 -2.613 5.940 1.00 90.88 191 GLU A N 1
ATOM 1450 C CA . GLU A 1 191 ? -10.325 -2.139 5.616 1.00 90.88 191 GLU A CA 1
ATOM 1451 C C . GLU A 1 191 ? -9.313 -3.281 5.444 1.00 90.88 191 GLU A C 1
ATOM 1453 O O . GLU A 1 191 ? -8.438 -3.202 4.587 1.00 90.88 191 GLU A O 1
ATOM 1458 N N . VAL A 1 192 ? -9.439 -4.370 6.215 1.00 91.44 192 VAL A N 1
ATOM 1459 C CA . VAL A 1 192 ? -8.631 -5.589 6.012 1.00 91.44 192 VAL A CA 1
ATOM 1460 C C . VAL A 1 192 ? -8.858 -6.151 4.607 1.00 91.44 192 VAL A C 1
ATOM 1462 O O . VAL A 1 192 ? -7.891 -6.427 3.899 1.00 91.44 192 VAL A O 1
ATOM 1465 N N . HIS A 1 193 ? -10.122 -6.311 4.202 1.00 92.12 193 HIS A N 1
ATOM 1466 C CA . HIS A 1 193 ? -10.470 -6.876 2.896 1.00 92.12 193 HIS A CA 1
ATOM 1467 C C . HIS A 1 193 ? -10.034 -5.960 1.747 1.00 92.12 193 HIS A C 1
ATOM 1469 O O . HIS A 1 193 ? -9.511 -6.446 0.744 1.00 92.12 193 HIS A O 1
ATOM 1475 N N . ASP A 1 194 ? -10.217 -4.647 1.895 1.00 88.88 194 ASP A N 1
ATOM 1476 C CA . ASP A 1 194 ? -9.824 -3.665 0.884 1.00 88.88 194 ASP A CA 1
ATOM 1477 C C . ASP A 1 194 ? -8.300 -3.645 0.705 1.00 88.88 194 ASP A C 1
ATOM 1479 O O . ASP A 1 194 ? -7.801 -3.710 -0.423 1.00 88.88 194 ASP A O 1
ATOM 1483 N N . LEU A 1 195 ? -7.545 -3.658 1.808 1.00 89.19 195 LEU A N 1
ATOM 1484 C CA . LEU A 1 195 ? -6.087 -3.734 1.771 1.00 89.19 195 LEU A CA 1
ATOM 1485 C C . LEU A 1 195 ? -5.600 -5.042 1.129 1.00 89.19 195 LEU A C 1
ATOM 1487 O O . LEU A 1 195 ? -4.686 -5.020 0.301 1.00 89.19 195 LEU A O 1
ATOM 1491 N N . GLU A 1 196 ? -6.212 -6.176 1.474 1.00 92.31 196 GLU A N 1
ATOM 1492 C CA . GLU A 1 196 ? -5.881 -7.474 0.884 1.00 92.31 196 GLU A CA 1
ATOM 1493 C C . GLU A 1 196 ? -6.170 -7.501 -0.625 1.00 92.31 196 GLU A C 1
ATOM 1495 O O . GLU A 1 196 ? -5.345 -7.969 -1.414 1.00 92.31 196 GLU A O 1
ATOM 1500 N N . PHE A 1 197 ? -7.302 -6.933 -1.052 1.00 91.75 197 PHE A N 1
ATOM 1501 C CA . PHE A 1 197 ? -7.650 -6.791 -2.464 1.00 91.75 197 PHE A CA 1
ATOM 1502 C C . PHE A 1 197 ? -6.621 -5.945 -3.222 1.00 91.75 197 PHE A C 1
ATOM 1504 O O . PHE A 1 197 ? -6.131 -6.361 -4.277 1.00 91.75 197 PHE A O 1
ATOM 1511 N N . ILE A 1 198 ? -6.259 -4.779 -2.677 1.00 86.81 198 ILE A N 1
ATOM 1512 C CA . ILE A 1 198 ? -5.267 -3.880 -3.280 1.00 86.81 198 ILE A CA 1
ATOM 1513 C C . ILE A 1 198 ? -3.915 -4.588 -3.390 1.00 86.81 198 ILE A C 1
ATOM 1515 O O . ILE A 1 198 ? -3.317 -4.593 -4.468 1.00 86.81 198 ILE A O 1
ATOM 1519 N N . LYS A 1 199 ? -3.463 -5.241 -2.313 1.00 92.00 199 LYS A N 1
ATOM 1520 C CA . LYS A 1 199 ? -2.213 -6.009 -2.294 1.00 92.00 199 LYS A CA 1
ATOM 1521 C C . LYS A 1 199 ? -2.206 -7.084 -3.376 1.00 92.00 199 LYS A C 1
ATOM 1523 O O . LYS A 1 199 ? -1.255 -7.146 -4.152 1.00 92.00 199 LYS A O 1
ATOM 1528 N N . ASN A 1 200 ? -3.267 -7.885 -3.476 1.00 92.44 200 ASN A N 1
ATOM 1529 C CA . ASN A 1 200 ? -3.361 -8.971 -4.456 1.00 92.44 200 ASN A CA 1
ATOM 1530 C C . ASN A 1 200 ? -3.397 -8.451 -5.900 1.00 92.44 200 ASN A C 1
ATOM 1532 O O . ASN A 1 200 ? -2.806 -9.059 -6.792 1.00 92.44 200 ASN A O 1
ATOM 1536 N N . ARG A 1 201 ? -4.048 -7.308 -6.145 1.00 91.56 201 ARG A N 1
ATOM 1537 C CA . ARG A 1 201 ? -4.046 -6.659 -7.463 1.00 91.56 201 ARG A CA 1
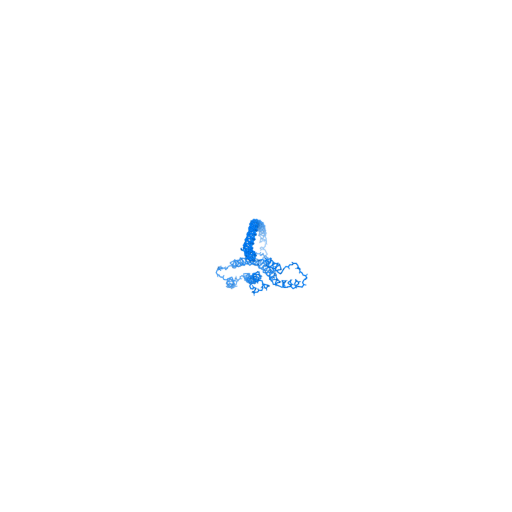ATOM 1538 C C . ARG A 1 201 ? -2.647 -6.184 -7.859 1.00 91.56 201 ARG A C 1
ATOM 1540 O O . ARG A 1 201 ? -2.206 -6.474 -8.967 1.00 91.56 201 ARG A O 1
ATOM 1547 N N . ILE A 1 202 ? -1.952 -5.479 -6.963 1.00 88.81 202 ILE A N 1
ATOM 1548 C CA . ILE A 1 202 ? -0.593 -4.984 -7.233 1.00 88.81 202 ILE A CA 1
ATOM 1549 C C . ILE A 1 202 ? 0.361 -6.166 -7.437 1.00 88.81 202 ILE A C 1
ATOM 1551 O O . ILE A 1 202 ? 1.168 -6.149 -8.362 1.00 88.81 202 ILE A O 1
ATOM 1555 N N . GLU A 1 203 ? 0.254 -7.208 -6.613 1.00 92.25 203 GLU A N 1
ATOM 1556 C CA . GLU A 1 203 ? 1.057 -8.424 -6.751 1.00 92.25 203 GLU A CA 1
ATOM 1557 C C . GLU A 1 203 ? 0.840 -9.101 -8.103 1.00 92.25 203 GLU A C 1
ATOM 1559 O O . GLU A 1 203 ? 1.812 -9.419 -8.785 1.00 92.25 203 GLU A O 1
ATOM 1564 N N . ALA A 1 204 ? -0.416 -9.248 -8.532 1.00 91.12 204 ALA A N 1
ATOM 1565 C CA . ALA A 1 204 ? -0.738 -9.773 -9.850 1.00 91.12 204 ALA A CA 1
ATOM 1566 C C . ALA A 1 204 ? -0.072 -8.943 -10.959 1.00 91.12 204 ALA A C 1
ATOM 1568 O O . ALA A 1 204 ? 0.631 -9.501 -11.803 1.00 91.12 204 ALA A O 1
ATOM 1569 N N . ASP A 1 205 ? -0.225 -7.618 -10.942 1.00 88.25 205 ASP A N 1
ATOM 1570 C CA . ASP A 1 205 ? 0.371 -6.743 -11.957 1.00 88.25 205 ASP A CA 1
ATOM 1571 C C . ASP A 1 205 ? 1.904 -6.865 -12.011 1.00 88.25 205 ASP A C 1
ATOM 1573 O O . ASP A 1 205 ? 2.494 -6.873 -13.096 1.00 88.25 205 ASP A O 1
ATOM 1577 N N . VAL A 1 206 ? 2.556 -7.000 -10.854 1.00 88.94 206 VAL A N 1
ATOM 1578 C CA . VAL A 1 206 ? 4.012 -7.180 -10.740 1.00 88.94 206 VAL A CA 1
ATOM 1579 C C . VAL A 1 206 ? 4.453 -8.569 -11.215 1.00 88.94 206 VAL A C 1
ATOM 1581 O O . VAL A 1 206 ? 5.502 -8.702 -11.849 1.00 88.94 206 VAL A O 1
ATOM 1584 N N . ASP A 1 207 ? 3.670 -9.609 -10.951 1.00 89.81 207 ASP A N 1
ATOM 1585 C CA . ASP A 1 207 ? 4.015 -10.995 -11.276 1.00 89.81 207 ASP A CA 1
ATOM 1586 C C . ASP A 1 207 ? 3.756 -11.344 -12.740 1.00 89.81 207 ASP A C 1
ATOM 1588 O O . ASP A 1 207 ? 4.529 -12.088 -13.354 1.00 89.81 207 ASP A O 1
ATOM 1592 N N . PHE A 1 208 ? 2.707 -10.772 -13.331 1.00 90.12 208 PHE A N 1
ATOM 1593 C CA . PHE A 1 208 ? 2.393 -10.971 -14.742 1.00 90.12 208 PHE A CA 1
ATOM 1594 C C . PHE A 1 208 ? 3.320 -10.187 -15.666 1.00 90.12 208 PHE A C 1
ATOM 1596 O O . PHE A 1 208 ? 3.549 -10.621 -16.796 1.00 90.12 208 PHE A O 1
ATOM 1603 N N . LEU A 1 209 ? 3.909 -9.079 -15.207 1.00 87.62 209 LEU A N 1
ATOM 1604 C CA . LEU A 1 209 ? 4.723 -8.216 -16.058 1.00 87.62 209 LEU A CA 1
ATOM 1605 C C . LEU A 1 209 ? 5.901 -8.952 -16.745 1.00 87.62 209 LEU A C 1
ATOM 1607 O O . LEU A 1 209 ? 6.023 -8.836 -17.970 1.00 87.62 209 LEU A O 1
ATOM 1611 N N . PRO A 1 210 ? 6.738 -9.755 -16.051 1.00 86.88 210 PRO A N 1
ATOM 1612 C CA . PRO A 1 210 ? 7.783 -10.547 -16.707 1.00 86.88 210 PRO A CA 1
ATOM 1613 C C . PRO A 1 210 ? 7.246 -11.602 -17.685 1.00 86.88 210 PRO A C 1
ATOM 1615 O O . PRO A 1 210 ? 7.862 -11.848 -18.724 1.00 86.88 210 PRO A O 1
ATOM 1618 N N . ILE A 1 211 ? 6.104 -12.222 -17.372 1.00 88.69 211 ILE A N 1
ATOM 1619 C CA . ILE A 1 211 ? 5.489 -13.269 -18.201 1.00 88.69 211 ILE A CA 1
ATOM 1620 C C . ILE A 1 211 ? 4.981 -12.664 -19.510 1.00 88.69 211 ILE A C 1
ATOM 1622 O O . ILE A 1 211 ? 5.299 -13.157 -20.594 1.00 88.69 211 ILE A O 1
ATOM 1626 N N . GLU A 1 212 ? 4.236 -11.563 -19.420 1.00 87.06 212 GLU A N 1
ATOM 1627 C CA . GLU A 1 212 ? 3.756 -10.823 -20.584 1.00 87.06 212 GLU A CA 1
ATOM 1628 C C . GLU A 1 212 ? 4.909 -10.330 -21.458 1.00 87.06 212 GLU A C 1
ATOM 1630 O O . GLU A 1 212 ? 4.827 -10.366 -22.689 1.00 87.06 212 GLU A O 1
ATOM 1635 N N . PHE A 1 213 ? 5.992 -9.865 -20.834 1.00 86.19 213 PHE A N 1
ATOM 1636 C CA . PHE A 1 213 ? 7.174 -9.421 -21.554 1.00 86.19 213 PHE A CA 1
ATOM 1637 C C . PHE A 1 213 ? 7.795 -10.567 -22.364 1.00 86.19 213 PHE A C 1
ATOM 1639 O O . PHE A 1 213 ? 8.051 -10.404 -23.560 1.00 86.19 213 PHE A O 1
ATOM 1646 N N . GLN A 1 214 ? 7.973 -11.739 -21.747 1.00 86.62 214 GLN A N 1
ATOM 1647 C CA . GLN A 1 214 ? 8.519 -12.920 -22.414 1.00 86.62 214 GLN A CA 1
ATOM 1648 C C . GLN A 1 214 ? 7.640 -13.365 -23.592 1.00 86.62 214 GLN A C 1
ATOM 1650 O O . GLN A 1 214 ? 8.140 -13.543 -24.702 1.00 86.62 214 GLN A O 1
ATOM 1655 N N . GLN A 1 215 ? 6.323 -13.447 -23.386 1.00 88.88 215 GLN A N 1
ATOM 1656 C CA . GLN A 1 215 ? 5.369 -13.769 -24.452 1.00 88.88 215 GLN A CA 1
ATOM 1657 C C . GLN A 1 215 ? 5.423 -12.747 -25.597 1.00 88.88 215 GLN A C 1
ATOM 1659 O O . GLN A 1 215 ? 5.458 -13.119 -26.771 1.00 88.88 215 GLN A O 1
ATOM 1664 N N . THR A 1 216 ? 5.502 -11.454 -25.267 1.00 87.19 216 THR A N 1
ATOM 1665 C CA . THR A 1 216 ? 5.595 -10.378 -26.264 1.00 87.19 216 THR A CA 1
ATOM 1666 C C . THR A 1 216 ? 6.887 -10.480 -27.076 1.00 87.19 216 THR A C 1
ATOM 1668 O O . THR A 1 216 ? 6.863 -10.257 -28.288 1.00 87.19 216 THR A O 1
ATOM 1671 N N . ILE A 1 217 ? 8.016 -10.839 -26.453 1.00 86.38 217 ILE A N 1
ATOM 1672 C CA . ILE A 1 217 ? 9.256 -11.112 -27.190 1.00 86.38 217 ILE A CA 1
ATOM 1673 C C . ILE A 1 217 ? 9.065 -12.276 -28.149 1.00 86.38 217 ILE A C 1
ATOM 1675 O O . ILE A 1 217 ? 9.487 -12.173 -29.299 1.00 86.38 217 ILE A O 1
ATOM 1679 N N . ASP A 1 218 ? 8.502 -13.386 -27.684 1.00 87.81 218 ASP A N 1
ATOM 1680 C CA . ASP A 1 218 ? 8.408 -14.602 -28.488 1.00 87.81 218 ASP A CA 1
ATOM 1681 C C . ASP A 1 218 ? 7.503 -14.378 -29.709 1.00 87.81 218 ASP A C 1
ATOM 1683 O O . ASP A 1 218 ? 7.858 -14.753 -30.831 1.00 87.81 218 ASP A O 1
ATOM 1687 N N . ASP A 1 219 ? 6.405 -13.639 -29.540 1.00 88.62 219 ASP A N 1
ATOM 1688 C CA . ASP A 1 219 ? 5.536 -13.233 -30.645 1.00 88.62 219 ASP A CA 1
ATOM 1689 C C . ASP A 1 219 ? 6.172 -12.187 -31.574 1.00 88.62 219 ASP A C 1
ATOM 1691 O O . ASP A 1 219 ? 5.944 -12.217 -32.791 1.00 88.62 219 ASP A O 1
ATOM 1695 N N . TRP A 1 220 ? 6.988 -11.272 -31.042 1.00 88.75 220 TRP A N 1
ATOM 1696 C CA . TRP A 1 220 ? 7.762 -10.320 -31.845 1.00 88.75 220 TRP A CA 1
ATOM 1697 C C . TRP A 1 220 ? 8.848 -11.029 -32.667 1.00 88.75 220 TRP A C 1
ATOM 1699 O O . TRP A 1 220 ? 8.950 -10.792 -33.871 1.00 88.75 220 TRP A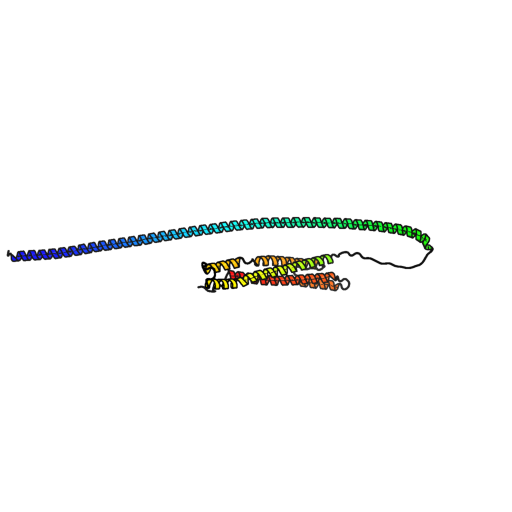 O 1
ATOM 1709 N N . LYS A 1 221 ? 9.591 -11.970 -32.064 1.00 83.88 221 LYS A N 1
ATOM 1710 C CA . LYS A 1 221 ? 10.579 -12.832 -32.742 1.00 83.88 221 LYS A CA 1
ATOM 1711 C C . LYS A 1 221 ? 9.934 -13.685 -33.831 1.00 83.88 221 LYS A C 1
ATOM 1713 O O . LYS A 1 221 ? 10.522 -13.864 -34.893 1.00 83.88 221 LYS A O 1
ATOM 1718 N N . ALA A 1 222 ? 8.713 -14.168 -33.599 1.00 89.94 222 ALA A N 1
ATOM 1719 C CA . ALA A 1 222 ? 7.914 -14.875 -34.599 1.00 89.94 222 ALA A CA 1
ATOM 1720 C C . ALA A 1 222 ? 7.330 -13.949 -35.691 1.00 89.94 222 ALA A C 1
ATOM 1722 O O . ALA A 1 222 ? 6.661 -14.423 -36.609 1.00 89.94 222 ALA A O 1
ATOM 1723 N N . GLY A 1 223 ? 7.536 -12.630 -35.602 1.00 85.38 223 GLY A N 1
ATOM 1724 C CA . GLY A 1 223 ? 7.038 -11.647 -36.565 1.00 85.38 223 GLY A CA 1
ATOM 1725 C C . GLY A 1 223 ? 5.519 -11.441 -36.529 1.00 85.38 223 GLY A C 1
ATOM 1726 O O . GLY A 1 223 ? 4.947 -10.897 -37.482 1.00 85.38 223 GLY A O 1
ATOM 1727 N N . LYS A 1 224 ? 4.835 -11.869 -35.462 1.00 86.00 224 LYS A N 1
ATOM 1728 C CA . LYS A 1 224 ? 3.375 -11.731 -35.325 1.00 86.00 224 LYS A CA 1
ATOM 1729 C C . LYS A 1 224 ? 2.966 -10.315 -34.927 1.00 86.00 224 LYS A C 1
ATOM 1731 O O . LYS A 1 224 ? 1.963 -9.812 -35.425 1.00 86.00 224 LYS A O 1
ATOM 1736 N N . ILE A 1 225 ? 3.759 -9.658 -34.079 1.00 81.19 225 ILE A N 1
ATOM 1737 C CA . ILE A 1 225 ? 3.454 -8.338 -33.506 1.00 81.19 225 ILE A CA 1
ATOM 1738 C C . ILE A 1 225 ? 4.627 -7.363 -33.656 1.00 81.19 225 ILE A C 1
ATOM 1740 O O . ILE A 1 225 ? 5.763 -7.778 -33.855 1.00 81.19 225 ILE A O 1
ATOM 1744 N N . LEU A 1 226 ? 4.346 -6.055 -33.563 1.00 74.75 226 LEU A N 1
ATOM 1745 C CA . LEU A 1 226 ? 5.347 -4.981 -33.421 1.00 74.75 226 LEU A CA 1
ATOM 1746 C C . LEU A 1 226 ? 6.511 -5.038 -34.437 1.00 74.75 226 LEU A C 1
ATOM 1748 O O . LEU A 1 226 ? 7.649 -4.720 -34.111 1.00 74.75 226 LEU A O 1
ATOM 1752 N N . ARG A 1 227 ? 6.223 -5.399 -35.696 1.00 72.94 227 ARG A N 1
ATOM 1753 C CA . ARG A 1 227 ? 7.225 -5.636 -36.761 1.00 72.94 227 ARG A CA 1
ATOM 1754 C C . ARG A 1 227 ? 8.178 -4.468 -37.046 1.00 72.94 227 ARG A C 1
ATOM 1756 O O . ARG A 1 227 ? 9.211 -4.667 -37.670 1.00 72.94 227 ARG A O 1
ATOM 1763 N N . ARG A 1 228 ? 7.794 -3.247 -36.664 1.00 77.62 228 ARG A N 1
ATOM 1764 C CA . ARG A 1 228 ? 8.576 -2.014 -36.863 1.00 77.62 228 ARG A CA 1
ATOM 1765 C C . ARG A 1 228 ? 9.313 -1.558 -35.605 1.00 77.62 228 ARG A C 1
ATOM 1767 O O . ARG A 1 228 ? 10.098 -0.623 -35.691 1.00 77.62 228 ARG A O 1
ATOM 1774 N N . ASN A 1 229 ? 9.043 -2.182 -34.463 1.00 76.19 229 ASN A N 1
ATOM 1775 C CA . ASN A 1 229 ? 9.634 -1.797 -33.194 1.00 76.19 229 ASN A CA 1
ATOM 1776 C C . ASN A 1 229 ? 10.940 -2.555 -32.994 1.00 76.19 229 ASN A C 1
ATOM 1778 O O . ASN A 1 229 ? 11.046 -3.742 -33.319 1.00 76.19 229 ASN A O 1
ATOM 1782 N N . THR A 1 230 ? 11.917 -1.860 -32.431 1.00 83.31 230 THR A N 1
ATOM 1783 C CA . THR A 1 230 ? 13.173 -2.456 -31.995 1.00 83.31 230 THR A CA 1
ATOM 1784 C C . THR A 1 230 ? 12.996 -3.151 -30.648 1.00 83.31 230 THR A C 1
ATOM 1786 O O . THR A 1 230 ? 12.042 -2.901 -29.910 1.00 83.31 230 THR A O 1
ATOM 1789 N N . PHE A 1 231 ? 13.948 -4.012 -30.296 1.00 77.94 231 PHE A N 1
ATOM 1790 C CA . PHE A 1 231 ? 13.978 -4.635 -28.976 1.00 77.94 231 PHE A CA 1
ATOM 1791 C C . PHE A 1 231 ? 14.027 -3.594 -27.840 1.00 77.94 231 PHE A C 1
ATOM 1793 O O . PHE A 1 231 ? 13.358 -3.768 -26.822 1.00 77.94 231 PHE A O 1
ATOM 1800 N N . GLU A 1 232 ? 14.741 -2.480 -28.037 1.00 77.94 232 GLU A N 1
ATOM 1801 C CA . GLU A 1 232 ? 14.794 -1.377 -27.066 1.00 77.94 232 GLU A CA 1
ATOM 1802 C C . GLU A 1 232 ? 13.432 -0.694 -26.878 1.00 77.94 232 GLU A C 1
ATOM 1804 O O . GLU A 1 232 ? 13.064 -0.366 -25.750 1.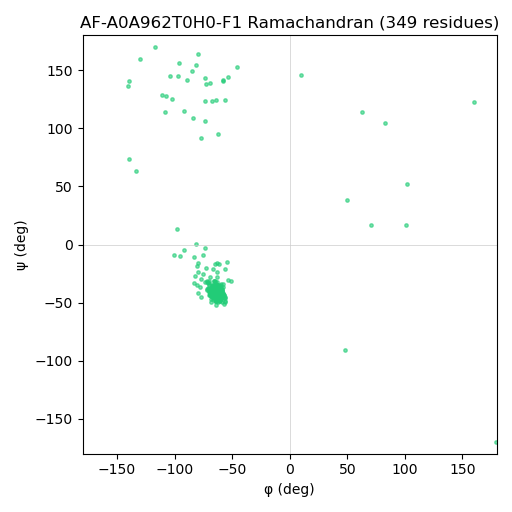00 77.94 232 GLU A O 1
ATOM 1809 N N . ASP A 1 233 ? 12.633 -0.558 -27.942 1.00 80.94 233 ASP A N 1
ATOM 1810 C CA . ASP A 1 233 ? 11.275 -0.004 -27.846 1.00 80.94 233 ASP A CA 1
ATOM 1811 C C . ASP A 1 233 ? 10.352 -0.903 -27.005 1.00 80.94 233 ASP A C 1
ATOM 1813 O O . ASP A 1 233 ? 9.515 -0.408 -26.244 1.00 80.94 233 ASP A O 1
ATOM 1817 N N . LEU A 1 234 ? 10.508 -2.231 -27.110 1.00 80.12 234 LEU A N 1
ATOM 1818 C CA . LEU A 1 234 ? 9.780 -3.178 -26.261 1.00 80.12 234 LEU A CA 1
ATOM 1819 C C . LEU A 1 234 ? 10.221 -3.058 -24.799 1.00 80.12 234 LEU A C 1
ATOM 1821 O O . LEU A 1 234 ? 9.361 -2.952 -23.925 1.00 80.12 234 LEU A O 1
ATOM 1825 N N . LYS A 1 235 ? 11.530 -3.011 -24.516 1.00 79.56 235 LYS A N 1
ATOM 1826 C CA . LYS A 1 235 ? 12.017 -2.805 -23.140 1.00 79.56 235 LYS A CA 1
ATOM 1827 C C . LYS A 1 235 ? 11.458 -1.521 -22.538 1.00 79.56 235 LYS A C 1
ATOM 1829 O O . LYS A 1 235 ? 10.975 -1.533 -21.409 1.00 79.56 235 LYS A O 1
ATOM 1834 N N . LEU A 1 236 ? 11.489 -0.424 -23.295 1.00 82.38 236 LEU A N 1
ATOM 1835 C CA . LEU A 1 236 ? 10.999 0.871 -22.842 1.00 82.38 236 LEU A CA 1
ATOM 1836 C C . LEU A 1 236 ? 9.498 0.827 -22.519 1.00 82.38 236 LEU A C 1
ATOM 1838 O O . LEU A 1 236 ? 9.089 1.310 -21.465 1.00 82.38 236 LEU A O 1
ATOM 1842 N N . LYS A 1 237 ? 8.684 0.192 -23.374 1.00 84.56 237 LYS A N 1
ATOM 1843 C CA . LYS A 1 237 ? 7.242 0.004 -23.136 1.00 84.56 237 LYS A CA 1
ATOM 1844 C C . LYS A 1 237 ? 6.968 -0.706 -21.807 1.00 84.56 237 LYS A C 1
ATOM 1846 O O . LYS A 1 237 ? 6.095 -0.275 -21.057 1.00 84.56 237 LYS A O 1
ATOM 1851 N N . PHE A 1 238 ? 7.703 -1.774 -21.509 1.00 81.94 238 PHE A N 1
ATOM 1852 C CA . PHE A 1 238 ? 7.497 -2.538 -20.277 1.00 81.94 238 PHE A CA 1
ATOM 1853 C C . PHE A 1 238 ? 8.078 -1.853 -19.040 1.00 81.94 238 PHE A C 1
ATOM 1855 O O . PHE A 1 238 ? 7.467 -1.944 -17.979 1.00 81.94 238 PHE A O 1
ATOM 1862 N N . ARG A 1 239 ? 9.158 -1.066 -19.171 1.00 80.19 239 ARG A N 1
ATOM 1863 C CA . ARG A 1 239 ? 9.588 -0.154 -18.096 1.00 80.19 239 ARG A CA 1
ATOM 1864 C C . ARG A 1 239 ? 8.492 0.858 -17.764 1.00 80.19 239 ARG A C 1
ATOM 1866 O O . ARG A 1 239 ? 8.171 1.032 -16.597 1.00 80.19 239 ARG A O 1
ATOM 1873 N N . TYR A 1 240 ? 7.863 1.477 -18.767 1.00 82.25 240 TYR A N 1
ATOM 1874 C CA . TYR A 1 240 ? 6.724 2.370 -18.525 1.00 82.25 240 TYR A CA 1
ATOM 1875 C C . TYR A 1 240 ? 5.548 1.656 -17.859 1.00 82.25 240 TYR A C 1
ATOM 1877 O O . TYR A 1 240 ? 4.975 2.207 -16.924 1.00 82.25 240 TYR A O 1
ATOM 1885 N N . LYS A 1 241 ? 5.226 0.427 -18.286 1.00 81.81 241 LYS A N 1
ATOM 1886 C CA . LYS A 1 241 ? 4.177 -0.374 -17.643 1.00 81.81 241 LYS A CA 1
ATOM 1887 C C . LYS A 1 241 ? 4.506 -0.653 -16.170 1.00 81.81 241 LYS A C 1
ATOM 1889 O O . LYS A 1 241 ? 3.639 -0.474 -15.324 1.00 81.81 241 LYS A O 1
ATOM 1894 N N . ALA A 1 242 ? 5.762 -0.974 -15.849 1.00 79.25 242 ALA A N 1
ATOM 1895 C CA . ALA A 1 242 ? 6.225 -1.135 -14.471 1.00 79.25 242 ALA A CA 1
ATOM 1896 C C . ALA A 1 242 ? 6.069 0.153 -13.642 1.00 79.25 242 ALA A C 1
ATOM 1898 O O . ALA A 1 242 ? 5.660 0.095 -12.485 1.00 79.25 242 ALA A O 1
ATOM 1899 N N . TYR A 1 243 ? 6.350 1.327 -14.219 1.00 78.56 243 TYR A N 1
ATOM 1900 C CA . TYR A 1 243 ? 6.141 2.621 -13.554 1.00 78.56 243 TYR A CA 1
ATOM 1901 C C . TYR A 1 243 ? 4.662 2.982 -13.368 1.00 78.56 243 TYR A C 1
ATOM 1903 O O . TYR A 1 243 ? 4.344 3.690 -12.420 1.00 78.56 243 TYR A O 1
ATOM 1911 N N . SER A 1 244 ? 3.764 2.499 -14.231 1.00 75.81 244 SER A N 1
ATOM 1912 C CA . SER A 1 244 ? 2.326 2.779 -14.126 1.00 75.81 244 SER A CA 1
ATOM 1913 C C . SER A 1 244 ? 1.564 1.872 -13.161 1.00 75.81 244 SER A C 1
ATOM 1915 O O . SER A 1 244 ? 0.405 2.163 -12.886 1.00 75.81 244 SER A O 1
ATOM 1917 N N . ILE A 1 245 ? 2.177 0.785 -12.671 1.00 76.75 245 ILE A N 1
ATOM 1918 C CA . ILE A 1 245 ? 1.593 -0.004 -11.573 1.00 76.75 245 ILE A CA 1
ATOM 1919 C C . ILE A 1 245 ? 1.392 0.942 -10.381 1.00 76.75 245 ILE A C 1
ATOM 1921 O O . ILE A 1 245 ? 2.221 1.823 -10.138 1.00 76.75 245 ILE A O 1
ATOM 1925 N N . GLU A 1 246 ? 0.282 0.799 -9.668 1.00 72.19 246 GLU A N 1
ATOM 1926 C CA . GLU A 1 246 ? -0.043 1.668 -8.536 1.00 72.19 246 GLU A CA 1
ATOM 1927 C C . GLU A 1 246 ? 1.080 1.730 -7.498 1.00 72.19 246 GLU A C 1
ATOM 1929 O O . GLU A 1 246 ? 1.800 0.750 -7.266 1.00 72.19 246 GLU A O 1
ATOM 1934 N N . ASP A 1 247 ? 1.260 2.905 -6.892 1.00 70.69 247 ASP A N 1
ATOM 1935 C CA . ASP A 1 247 ? 2.283 3.097 -5.873 1.00 70.69 247 ASP A CA 1
ATOM 1936 C C . ASP A 1 247 ? 1.839 2.500 -4.534 1.00 70.69 247 ASP A C 1
ATOM 1938 O O . ASP A 1 247 ? 1.187 3.138 -3.709 1.00 70.69 247 ASP A O 1
ATOM 1942 N N . GLY A 1 248 ? 2.204 1.238 -4.312 1.00 79.25 248 GLY A N 1
ATOM 1943 C CA . GLY A 1 248 ? 1.944 0.574 -3.042 1.00 79.25 248 GLY A CA 1
ATOM 1944 C C . GLY A 1 248 ? 2.676 1.216 -1.855 1.00 79.25 248 GLY A C 1
ATOM 1945 O O . GLY A 1 248 ? 2.270 0.968 -0.724 1.00 79.25 248 GLY A O 1
ATOM 1946 N N . TYR A 1 249 ? 3.697 2.066 -2.056 1.00 82.69 249 TYR A N 1
ATOM 1947 C CA . TYR A 1 249 ? 4.336 2.785 -0.944 1.00 82.69 249 TYR A CA 1
ATOM 1948 C C . TYR A 1 249 ? 3.452 3.883 -0.349 1.00 82.69 249 TYR A C 1
ATOM 1950 O O . TYR A 1 249 ? 3.489 4.084 0.866 1.00 82.69 249 TYR A O 1
ATOM 1958 N N . GLU A 1 250 ? 2.624 4.550 -1.156 1.00 84.56 250 GLU A N 1
ATOM 1959 C CA . GLU A 1 250 ? 1.640 5.508 -0.636 1.00 84.56 250 GLU A CA 1
ATOM 1960 C C . GLU A 1 250 ? 0.623 4.795 0.263 1.00 84.56 250 GLU A C 1
ATOM 1962 O O . GLU A 1 250 ? 0.355 5.236 1.382 1.00 84.56 250 GLU A O 1
ATOM 1967 N N . MET A 1 251 ? 0.139 3.628 -0.173 1.00 81.44 251 MET A N 1
ATOM 1968 C CA . MET A 1 251 ? -0.779 2.800 0.617 1.00 81.44 251 MET A CA 1
ATOM 1969 C C . MET A 1 251 ? -0.133 2.315 1.918 1.00 81.44 251 MET A C 1
ATOM 1971 O O . MET A 1 251 ? -0.758 2.384 2.976 1.00 81.44 251 MET A O 1
ATOM 1975 N N . LEU A 1 252 ? 1.136 1.893 1.877 1.00 86.31 252 LEU A N 1
ATOM 1976 C CA . LEU A 1 252 ? 1.881 1.523 3.084 1.00 86.31 252 LEU A CA 1
ATOM 1977 C C . LEU A 1 252 ? 1.923 2.665 4.100 1.00 86.31 252 LEU A C 1
ATOM 1979 O O . LEU A 1 252 ? 1.738 2.422 5.291 1.00 86.31 252 LEU A O 1
ATOM 1983 N N . TYR A 1 253 ? 2.164 3.898 3.655 1.00 87.00 253 TYR A N 1
ATOM 1984 C CA . TYR A 1 253 ? 2.206 5.052 4.548 1.00 87.00 253 TYR A CA 1
ATOM 1985 C C . TYR A 1 253 ? 0.840 5.316 5.197 1.00 87.00 253 TYR A C 1
ATOM 1987 O O . TYR A 1 253 ? 0.746 5.362 6.426 1.00 87.00 253 TYR A O 1
ATOM 1995 N N . LEU A 1 254 ? -0.217 5.405 4.382 1.00 89.44 254 LEU A N 1
ATOM 1996 C CA . LEU A 1 254 ? -1.580 5.690 4.843 1.00 89.44 254 LEU A CA 1
ATOM 1997 C C . LEU A 1 254 ? -2.081 4.644 5.848 1.00 89.44 254 LEU A C 1
ATOM 1999 O O . LEU A 1 254 ? -2.587 4.994 6.915 1.00 89.44 254 LEU A O 1
ATOM 2003 N N . TYR A 1 255 ? -1.890 3.356 5.552 1.00 89.12 255 TYR A N 1
ATOM 2004 C CA . TYR A 1 255 ? -2.348 2.286 6.437 1.00 89.12 255 TYR A CA 1
ATOM 2005 C C . TYR A 1 255 ? -1.517 2.171 7.721 1.00 89.12 255 TYR A C 1
ATOM 2007 O O . TYR A 1 255 ? -2.077 1.849 8.767 1.00 89.12 255 TYR A O 1
ATOM 2015 N N . ASN A 1 256 ? -0.215 2.476 7.706 1.00 89.75 256 ASN A N 1
ATOM 2016 C CA . ASN A 1 256 ? 0.584 2.507 8.940 1.00 89.75 256 ASN A CA 1
ATOM 2017 C C . ASN A 1 256 ? 0.138 3.623 9.898 1.00 89.75 256 ASN A C 1
ATOM 2019 O O . ASN A 1 256 ? 0.078 3.418 11.118 1.00 89.75 256 ASN A O 1
ATOM 2023 N N . GLU A 1 257 ? -0.204 4.796 9.361 1.00 89.31 257 GLU A N 1
ATOM 2024 C CA . GLU A 1 257 ? -0.785 5.881 10.151 1.00 89.31 257 GLU A CA 1
ATOM 2025 C C . GLU A 1 257 ? -2.153 5.471 10.709 1.00 89.31 257 GLU A C 1
ATOM 2027 O O . GLU A 1 257 ? -2.390 5.563 11.918 1.00 89.31 257 GLU A O 1
ATOM 2032 N N . TRP A 1 258 ? -3.021 4.921 9.859 1.00 91.44 258 TRP A N 1
ATOM 2033 C CA . TRP A 1 258 ? -4.345 4.455 10.261 1.00 91.44 258 TRP A CA 1
ATOM 2034 C C . TRP A 1 258 ? -4.285 3.358 11.339 1.00 91.44 258 TRP A C 1
ATOM 2036 O O . TRP A 1 258 ? -5.006 3.437 12.334 1.00 91.44 258 TRP A O 1
ATOM 2046 N N . LEU A 1 259 ? -3.378 2.380 11.225 1.00 91.25 259 LEU A N 1
ATOM 2047 C CA . LEU A 1 259 ? -3.161 1.346 12.249 1.00 91.25 259 LEU A CA 1
ATOM 2048 C C . LEU A 1 259 ? -2.754 1.951 13.596 1.00 91.25 259 LEU A C 1
ATOM 2050 O O . LEU A 1 259 ? -3.200 1.496 14.654 1.00 91.25 259 LEU A O 1
ATOM 2054 N N . SER A 1 260 ? -1.928 2.996 13.565 1.00 89.31 260 SER A N 1
ATOM 2055 C CA . SER A 1 260 ? -1.518 3.724 14.767 1.00 89.31 260 SER A CA 1
ATOM 2056 C C . SER A 1 260 ? -2.708 4.434 15.421 1.00 89.31 260 SER A C 1
ATOM 2058 O O . SER A 1 260 ? -2.876 4.355 16.641 1.00 89.31 260 SER A O 1
ATOM 2060 N N . GLN A 1 261 ? -3.588 5.041 14.619 1.00 88.94 261 GLN A N 1
ATOM 2061 C CA . GLN A 1 261 ? -4.831 5.654 15.097 1.00 88.94 261 GLN A CA 1
ATOM 2062 C C . GLN A 1 261 ? -5.790 4.614 15.700 1.00 88.94 261 GLN A C 1
ATOM 2064 O O . GLN A 1 261 ? -6.324 4.835 16.789 1.00 88.94 261 GLN A O 1
ATOM 2069 N N . GLN A 1 262 ? -5.971 3.453 15.056 1.00 89.38 262 GLN A N 1
ATOM 2070 C CA . GLN A 1 262 ? -6.843 2.395 15.584 1.00 89.38 262 GLN A CA 1
ATOM 2071 C C . GLN A 1 262 ? -6.324 1.837 16.909 1.00 89.38 262 GLN A C 1
ATOM 2073 O O . GLN A 1 262 ? -7.098 1.675 17.851 1.00 89.38 262 GLN A O 1
ATOM 2078 N N . ARG A 1 263 ? -5.011 1.615 17.035 1.00 90.25 263 ARG A N 1
ATOM 2079 C CA . ARG A 1 263 ? -4.396 1.200 18.305 1.00 90.25 263 ARG A CA 1
ATOM 2080 C C . ARG A 1 263 ? -4.658 2.192 19.431 1.00 90.25 263 ARG A C 1
ATOM 2082 O O . ARG A 1 263 ? -5.003 1.778 20.537 1.00 90.25 263 ARG A O 1
ATOM 2089 N N . GLN A 1 264 ? -4.550 3.490 19.152 1.00 88.25 264 GLN A N 1
ATOM 2090 C CA . GLN A 1 264 ? -4.866 4.510 20.147 1.00 88.25 264 GLN A CA 1
ATOM 2091 C C . GLN A 1 264 ? -6.352 4.491 20.524 1.00 88.25 264 GLN A C 1
ATOM 2093 O O . GLN A 1 264 ? -6.688 4.596 21.703 1.00 88.25 264 GLN A O 1
ATOM 2098 N N . LYS A 1 265 ? -7.241 4.277 19.549 1.00 87.75 265 LYS A N 1
ATOM 2099 C CA . LYS A 1 265 ? -8.681 4.127 19.790 1.00 87.75 265 LYS A CA 1
ATOM 2100 C C . LYS A 1 265 ? -8.997 2.930 20.695 1.00 87.75 265 LYS A C 1
ATOM 2102 O O . LYS A 1 265 ? -9.804 3.068 21.610 1.00 87.75 265 LYS A O 1
ATOM 2107 N N . LEU A 1 266 ? -8.327 1.789 20.501 1.00 88.50 266 LEU A N 1
ATOM 2108 C CA . LEU A 1 266 ? -8.488 0.620 21.378 1.00 88.50 266 LEU A CA 1
ATOM 2109 C C . LEU A 1 266 ? -8.071 0.921 22.822 1.00 88.50 266 LEU A C 1
ATOM 2111 O O . LEU A 1 266 ? -8.790 0.546 23.745 1.00 88.50 266 LEU A O 1
ATOM 2115 N N . ARG A 1 267 ? -6.968 1.654 23.029 1.00 86.81 267 ARG A N 1
ATOM 2116 C CA . ARG A 1 267 ? -6.560 2.095 24.376 1.00 86.81 267 ARG A CA 1
ATOM 2117 C C . ARG A 1 267 ? -7.617 2.975 25.035 1.00 86.81 267 ARG A C 1
ATOM 2119 O O . ARG A 1 267 ? -7.903 2.793 26.213 1.00 86.81 267 ARG A O 1
ATOM 2126 N N . VAL A 1 268 ? -8.232 3.888 24.279 1.00 87.50 268 VAL A N 1
ATOM 2127 C CA . VAL A 1 268 ? -9.326 4.731 24.787 1.00 87.50 268 VAL A CA 1
ATOM 2128 C C . VAL A 1 268 ? 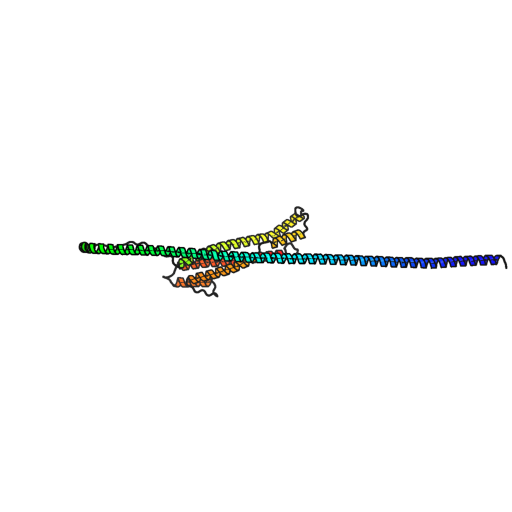-10.531 3.883 25.194 1.00 87.50 268 VAL A C 1
ATOM 2130 O O . VAL A 1 268 ? -11.101 4.132 26.250 1.00 87.50 268 VAL A O 1
ATOM 2133 N N . PHE A 1 269 ? -10.901 2.856 24.423 1.00 87.69 269 PHE A N 1
ATOM 2134 C CA . PHE A 1 269 ? -11.986 1.956 24.825 1.00 87.69 269 PHE A CA 1
ATOM 2135 C C . PHE A 1 269 ? -11.675 1.221 26.129 1.00 87.69 269 PHE A C 1
ATOM 2137 O O . PHE A 1 269 ? -12.507 1.226 27.029 1.00 87.69 269 PHE A O 1
ATOM 2144 N N . ILE A 1 270 ? -10.471 0.663 26.268 1.00 86.62 270 ILE A N 1
ATOM 2145 C CA . ILE A 1 270 ? -10.039 -0.000 27.509 1.00 86.62 270 ILE A CA 1
ATOM 2146 C C . ILE A 1 270 ? -10.043 0.992 28.683 1.00 86.62 270 ILE A C 1
ATOM 2148 O O . ILE A 1 270 ? -10.434 0.644 29.798 1.00 86.62 270 ILE A O 1
ATOM 2152 N N . HIS A 1 271 ? -9.685 2.253 28.433 1.00 85.88 271 HIS A N 1
ATOM 2153 C CA . HIS A 1 271 ? -9.761 3.300 29.443 1.00 85.88 271 HIS A CA 1
ATOM 2154 C C . HIS A 1 271 ? -11.190 3.609 29.895 1.00 85.88 271 HIS A C 1
ATOM 2156 O O . HIS A 1 271 ? -11.464 3.662 31.093 1.00 85.88 271 HIS A O 1
ATOM 2162 N N . LEU A 1 272 ? -12.120 3.739 28.946 1.00 83.50 272 LEU A N 1
ATOM 2163 C CA . LEU A 1 272 ? -13.540 3.971 29.225 1.00 83.50 272 LEU A CA 1
ATOM 2164 C C . LEU A 1 272 ? -14.200 2.816 29.993 1.00 83.50 272 LEU A C 1
ATOM 2166 O O . LEU A 1 272 ? -15.191 3.039 30.683 1.00 83.50 272 LEU A O 1
ATOM 2170 N N . LEU A 1 273 ? -13.641 1.608 29.910 1.00 82.50 273 LEU A N 1
ATOM 2171 C CA . LEU A 1 273 ? -14.086 0.441 30.673 1.00 82.50 273 LEU A CA 1
ATOM 2172 C C . LEU A 1 273 ? -13.539 0.408 32.117 1.00 82.50 273 LEU A C 1
ATOM 2174 O O . LEU A 1 273 ? -13.874 -0.498 32.871 1.00 82.50 273 LEU A O 1
ATOM 2178 N N . GLY A 1 274 ? -12.752 1.408 32.540 1.00 75.19 274 GLY A N 1
ATOM 2179 C CA . GLY A 1 274 ? -12.344 1.591 33.941 1.00 75.19 274 GLY A CA 1
ATOM 2180 C C . GLY A 1 274 ? -10.926 1.121 34.284 1.00 75.19 274 GLY A C 1
ATOM 2181 O O . GLY A 1 274 ? -10.592 0.960 35.467 1.00 75.19 274 GLY A O 1
ATOM 2182 N N . THR A 1 275 ? -10.077 0.914 33.277 1.00 79.12 275 THR A N 1
ATOM 2183 C CA . THR A 1 275 ? -8.650 0.586 33.440 1.00 79.12 275 THR A CA 1
ATOM 2184 C C . THR A 1 275 ? -7.748 1.720 32.979 1.00 79.12 275 THR A C 1
ATOM 2186 O O . THR A 1 275 ? -7.882 2.231 31.876 1.00 79.12 275 THR A O 1
ATOM 2189 N N . GLU A 1 276 ? -6.799 2.137 33.810 1.00 74.44 276 GLU A N 1
ATOM 2190 C CA . GLU A 1 276 ? -5.760 3.063 33.360 1.00 74.44 276 GLU A CA 1
ATOM 2191 C C . GLU A 1 276 ? -4.783 2.301 32.467 1.00 74.44 276 GLU A C 1
ATOM 2193 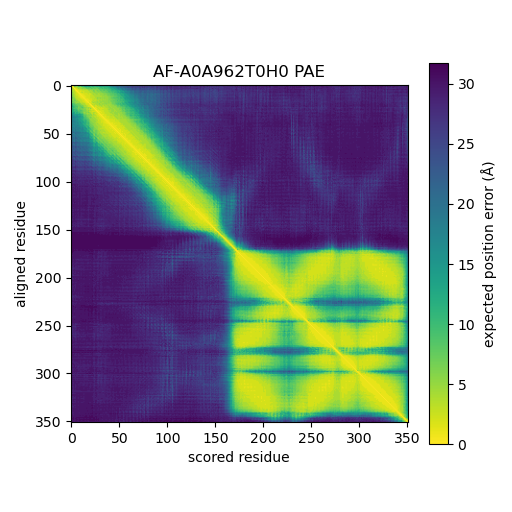O O . GLU A 1 276 ? -4.252 1.274 32.875 1.00 74.44 276 GLU A O 1
ATOM 2198 N N . VAL A 1 277 ? -4.594 2.781 31.237 1.00 74.31 277 VAL A N 1
ATOM 2199 C CA . VAL A 1 277 ? -3.685 2.172 30.263 1.00 74.31 277 VAL A CA 1
ATOM 2200 C C . VAL A 1 277 ? -2.486 3.092 30.117 1.00 74.31 277 VAL A C 1
ATOM 2202 O O . VAL A 1 277 ? -2.632 4.213 29.623 1.00 74.31 277 VAL A O 1
ATOM 2205 N N . ASP A 1 278 ? -1.307 2.633 30.536 1.00 75.25 278 ASP A N 1
ATOM 2206 C CA . ASP A 1 278 ? -0.076 3.370 30.270 1.00 75.25 278 ASP A CA 1
ATOM 2207 C C . ASP A 1 278 ? 0.309 3.240 28.787 1.00 75.25 278 ASP A C 1
ATOM 2209 O O . ASP A 1 278 ? 0.152 2.195 28.153 1.00 75.25 278 ASP A O 1
ATOM 2213 N N . ASN A 1 279 ? 0.849 4.311 28.210 1.00 72.44 279 ASN A N 1
ATOM 2214 C CA . ASN A 1 279 ? 1.250 4.333 26.803 1.00 72.44 279 ASN A CA 1
ATOM 2215 C C . ASN A 1 279 ? 2.427 3.387 26.511 1.00 72.44 279 ASN A C 1
ATOM 2217 O O . ASN A 1 279 ? 2.624 3.011 25.352 1.00 72.44 279 ASN A O 1
ATOM 2221 N N . SER A 1 280 ? 3.205 3.026 27.539 1.00 75.38 280 SER A N 1
ATOM 2222 C CA . SER A 1 280 ? 4.334 2.097 27.435 1.00 75.38 280 SER A CA 1
ATOM 2223 C C . SER A 1 280 ? 3.913 0.622 27.421 1.00 75.38 280 SER A C 1
ATOM 2225 O O . SER A 1 280 ? 4.691 -0.239 27.006 1.00 75.38 280 SER A O 1
ATOM 2227 N N . GLU A 1 281 ? 2.676 0.328 27.822 1.00 83.44 281 GLU A N 1
ATOM 2228 C CA . GLU A 1 281 ? 2.167 -1.030 27.923 1.00 83.44 281 GLU A CA 1
ATOM 2229 C C . GLU A 1 281 ? 1.617 -1.542 26.580 1.00 83.44 281 GLU A C 1
ATOM 2231 O O . GLU A 1 281 ? 1.104 -0.800 25.728 1.00 83.44 281 GLU A O 1
ATOM 2236 N N . SER A 1 282 ? 1.728 -2.857 26.377 1.00 89.00 282 SER A N 1
ATOM 2237 C CA . SER A 1 282 ? 1.086 -3.529 25.251 1.00 89.00 282 SER A CA 1
ATOM 2238 C C . SER A 1 282 ? -0.436 -3.530 25.442 1.00 89.00 282 SER A C 1
ATOM 2240 O O . SER A 1 282 ? -0.937 -3.802 26.530 1.00 89.00 282 SER A O 1
ATOM 2242 N N . ILE A 1 283 ? -1.187 -3.289 24.361 1.00 89.38 283 ILE A N 1
ATOM 2243 C CA . ILE A 1 283 ? -2.662 -3.307 24.391 1.00 89.38 283 ILE A CA 1
ATOM 2244 C C . ILE A 1 283 ? -3.179 -4.670 24.879 1.00 89.38 283 ILE A C 1
ATOM 2246 O O . ILE A 1 283 ? -4.172 -4.723 25.593 1.00 89.38 283 ILE A O 1
ATOM 2250 N N . GLN A 1 284 ? -2.481 -5.762 24.553 1.00 91.44 284 GLN A N 1
ATOM 2251 C CA . GLN A 1 284 ? -2.831 -7.104 25.019 1.00 91.44 284 GLN A CA 1
ATOM 2252 C C . GLN A 1 284 ? -2.743 -7.224 26.547 1.00 91.44 284 GLN A C 1
ATOM 2254 O O . GLN A 1 284 ? -3.641 -7.786 27.167 1.00 91.44 284 GLN A O 1
ATOM 2259 N N . ALA A 1 285 ? -1.696 -6.660 27.153 1.00 90.25 285 ALA A N 1
ATOM 2260 C CA . ALA A 1 285 ? -1.515 -6.694 28.602 1.00 90.25 285 ALA A CA 1
ATOM 2261 C C . ALA A 1 285 ? -2.569 -5.823 29.307 1.00 90.25 285 ALA A C 1
ATOM 2263 O O . ALA A 1 285 ? -3.185 -6.270 30.272 1.00 90.25 285 ALA A O 1
ATOM 2264 N N . ALA A 1 286 ? -2.895 -4.664 28.727 1.00 90.19 286 ALA A N 1
ATOM 2265 C CA . ALA A 1 286 ? -3.979 -3.812 29.208 1.00 90.19 286 ALA A CA 1
ATOM 2266 C C . ALA A 1 286 ? -5.356 -4.511 29.163 1.00 90.19 286 ALA A C 1
ATOM 2268 O O . ALA A 1 286 ? -6.149 -4.372 30.095 1.00 90.19 286 ALA A O 1
ATOM 2269 N N . ILE A 1 287 ? -5.646 -5.299 28.116 1.00 91.44 287 ILE A N 1
ATOM 2270 C CA . ILE A 1 287 ? -6.871 -6.119 28.036 1.00 91.44 287 ILE A CA 1
ATOM 2271 C C . ILE A 1 287 ? -6.871 -7.187 29.135 1.00 91.44 287 ILE A C 1
ATOM 2273 O O . ILE A 1 287 ? -7.870 -7.351 29.832 1.00 91.44 287 ILE A O 1
ATOM 2277 N N . GLU A 1 288 ? -5.765 -7.911 29.308 1.00 91.12 288 GLU A N 1
ATOM 2278 C CA . GLU A 1 288 ? -5.647 -8.960 30.328 1.00 91.12 288 GLU A CA 1
ATOM 2279 C C . GLU A 1 288 ? -5.810 -8.400 31.745 1.00 91.12 288 GLU A C 1
ATOM 2281 O O . GLU A 1 288 ? -6.526 -8.984 32.561 1.00 91.12 288 GLU A O 1
ATOM 2286 N N . GLN A 1 289 ? -5.222 -7.234 32.019 1.00 90.31 289 GLN A N 1
ATOM 2287 C CA . GLN A 1 289 ? -5.379 -6.526 33.283 1.00 90.31 289 GLN A CA 1
ATOM 2288 C C . GLN A 1 289 ? -6.832 -6.092 33.515 1.00 90.31 289 GLN A C 1
ATOM 2290 O O . GLN A 1 289 ? -7.358 -6.291 34.611 1.00 90.31 289 GLN A O 1
ATOM 2295 N N . ALA A 1 290 ? -7.495 -5.536 32.496 1.00 89.44 290 ALA A N 1
ATOM 2296 C CA . ALA A 1 290 ? -8.899 -5.136 32.578 1.00 89.44 290 ALA A CA 1
ATOM 2297 C C . ALA A 1 290 ? -9.818 -6.328 32.854 1.00 89.44 290 ALA A C 1
ATOM 2299 O O . ALA A 1 290 ? -10.669 -6.274 33.742 1.00 89.44 290 ALA A O 1
ATOM 2300 N N . GLU A 1 291 ? -9.597 -7.446 32.165 1.00 90.38 291 GLU A N 1
ATOM 2301 C CA . GLU A 1 291 ? -10.358 -8.668 32.401 1.00 90.38 291 GLU A CA 1
ATOM 2302 C C . GLU A 1 291 ? -10.103 -9.258 33.783 1.00 90.38 291 GLU A C 1
ATOM 2304 O O . GLU A 1 291 ? -11.026 -9.794 34.395 1.00 90.38 291 GLU A O 1
ATOM 2309 N N . HIS A 1 292 ? -8.867 -9.196 34.277 1.00 89.81 292 HIS A N 1
ATOM 2310 C CA . HIS A 1 292 ? -8.547 -9.666 35.618 1.00 89.81 292 HIS A CA 1
ATOM 2311 C C . HIS A 1 292 ? -9.265 -8.824 36.676 1.00 89.81 292 HIS A C 1
ATOM 2313 O O . HIS A 1 292 ? -9.975 -9.379 37.511 1.00 89.81 292 HIS A O 1
ATOM 2319 N N . LYS A 1 293 ? -9.175 -7.494 36.562 1.00 88.56 293 LYS A N 1
ATOM 2320 C CA . LYS A 1 293 ? -9.815 -6.535 37.470 1.00 88.56 293 LYS A CA 1
ATOM 2321 C C . LYS A 1 293 ? -11.334 -6.699 37.519 1.00 88.56 293 LYS A C 1
ATOM 2323 O O . LYS A 1 293 ? -11.921 -6.591 38.590 1.00 88.56 293 LYS A O 1
ATOM 2328 N N . GLU A 1 294 ? -11.980 -6.979 36.387 1.00 87.44 294 GLU A N 1
ATOM 2329 C CA . GLU A 1 294 ? -13.421 -7.255 36.378 1.00 87.44 294 GLU A CA 1
ATOM 2330 C C . GLU A 1 294 ? -13.776 -8.612 36.988 1.00 87.44 294 GLU A C 1
ATOM 2332 O O . GLU A 1 294 ? -14.745 -8.713 37.740 1.00 87.44 294 GLU A O 1
ATOM 2337 N N . ARG A 1 295 ? -12.978 -9.657 36.739 1.00 86.88 295 ARG A N 1
ATOM 2338 C CA . ARG A 1 295 ? -13.202 -10.975 37.359 1.00 86.88 295 ARG A CA 1
ATOM 2339 C C . ARG A 1 295 ? -13.016 -10.944 38.876 1.00 86.88 295 ARG A C 1
ATOM 2341 O O . ARG A 1 295 ? -13.717 -11.664 39.584 1.00 86.88 295 ARG A O 1
ATOM 2348 N N . GLU A 1 296 ? -12.119 -10.100 39.382 1.00 90.12 296 GLU A N 1
ATOM 2349 C CA . GLU A 1 296 ? -11.898 -9.897 40.820 1.00 90.12 296 GLU A CA 1
ATOM 2350 C C . GLU A 1 296 ? -13.105 -9.289 41.550 1.00 90.12 296 GLU A C 1
ATOM 2352 O O . GLU A 1 296 ? -13.196 -9.408 42.772 1.00 90.12 296 GLU A O 1
ATOM 2357 N N . LYS A 1 297 ? -14.068 -8.690 40.837 1.00 87.12 297 LYS A N 1
ATOM 2358 C CA . LYS A 1 297 ? -15.304 -8.168 41.444 1.00 87.12 297 LYS A CA 1
ATOM 2359 C C . LYS A 1 297 ? -16.315 -9.256 41.814 1.00 87.12 297 LYS A C 1
ATOM 2361 O O . LYS A 1 297 ? -17.295 -8.961 42.495 1.00 87.12 297 LYS A O 1
ATOM 2366 N N . TYR A 1 298 ? -16.087 -10.507 41.400 1.00 84.00 298 TYR A N 1
ATOM 2367 C CA . TYR A 1 298 ? -16.935 -11.679 41.659 1.00 84.00 298 TYR A CA 1
ATOM 2368 C C . TYR A 1 298 ? -18.434 -11.443 41.378 1.00 84.00 298 TYR A C 1
ATOM 2370 O O . TYR A 1 298 ? -18.899 -11.685 40.268 1.00 84.00 298 TYR A O 1
ATOM 2378 N N . LEU A 1 299 ? -19.194 -11.003 42.388 1.00 76.81 299 LEU A N 1
ATOM 2379 C CA . LEU A 1 299 ? -20.646 -10.782 42.344 1.00 76.81 299 LEU A CA 1
ATOM 2380 C C . LEU A 1 299 ? -21.043 -9.453 41.680 1.00 76.81 299 LEU A C 1
ATOM 2382 O O . LEU A 1 299 ? -22.157 -9.352 41.179 1.00 76.81 299 LEU A O 1
ATOM 2386 N N . GLU A 1 300 ? -20.149 -8.459 41.656 1.00 81.25 300 GLU A N 1
ATOM 2387 C CA . GLU A 1 300 ? -20.357 -7.156 40.995 1.00 81.25 300 GLU A CA 1
ATOM 2388 C C . GLU A 1 300 ? -19.708 -7.094 39.599 1.00 81.25 300 GLU A C 1
ATOM 2390 O O . GLU A 1 300 ? -19.535 -6.019 39.028 1.00 81.25 300 GLU A O 1
ATOM 2395 N N . MET A 1 301 ? -19.305 -8.245 39.055 1.00 83.12 301 MET A N 1
ATOM 2396 C CA . MET A 1 301 ? -18.686 -8.338 37.735 1.00 83.12 301 MET A CA 1
ATOM 2397 C C . MET A 1 301 ? -19.673 -7.912 36.643 1.00 83.12 301 MET A C 1
ATOM 2399 O O . MET A 1 301 ? -20.746 -8.504 36.495 1.00 83.12 301 MET A O 1
ATOM 2403 N N . ASP A 1 302 ? -19.272 -6.934 35.831 1.00 83.50 302 ASP A N 1
ATOM 2404 C CA . ASP A 1 302 ? -20.033 -6.527 34.655 1.00 83.50 302 ASP A CA 1
ATOM 2405 C C . ASP A 1 302 ? -19.689 -7.445 33.470 1.00 83.50 302 ASP A C 1
ATOM 2407 O O . ASP A 1 302 ? -18.588 -7.429 32.910 1.00 83.50 302 ASP A O 1
ATOM 2411 N N . VAL A 1 303 ? -20.653 -8.288 33.099 1.00 84.81 303 VAL A N 1
ATOM 2412 C CA . VAL A 1 303 ? -20.510 -9.258 32.009 1.00 84.81 303 VAL A CA 1
ATOM 2413 C C . VAL A 1 303 ? -20.349 -8.556 30.652 1.00 84.81 303 VAL A C 1
ATOM 2415 O O . VAL A 1 303 ? -19.621 -9.058 29.791 1.00 84.81 303 VAL A O 1
ATOM 2418 N N . ASP A 1 304 ? -20.958 -7.383 30.464 1.00 86.25 304 ASP A N 1
ATOM 2419 C CA . ASP A 1 304 ? -20.857 -6.623 29.217 1.00 86.25 304 ASP A CA 1
ATOM 2420 C C . ASP A 1 304 ? -19.445 -6.051 29.036 1.00 86.25 304 ASP A C 1
ATOM 2422 O O . ASP A 1 304 ? -18.917 -6.031 27.921 1.00 86.25 304 ASP A O 1
ATOM 2426 N N . VAL A 1 305 ? -18.762 -5.689 30.128 1.00 87.44 305 VAL A N 1
ATOM 2427 C CA . VAL A 1 305 ? -17.348 -5.281 30.076 1.00 87.44 305 VAL A CA 1
ATOM 2428 C C . VAL A 1 305 ? -16.461 -6.437 29.595 1.00 87.44 305 VAL A C 1
ATOM 2430 O O . VAL A 1 305 ? -15.607 -6.250 28.732 1.00 87.44 305 VAL A O 1
ATOM 2433 N N . ILE A 1 306 ? -16.700 -7.669 30.049 1.00 88.19 306 ILE A N 1
ATOM 2434 C CA . ILE A 1 306 ? -15.943 -8.835 29.562 1.00 88.19 306 ILE A CA 1
ATOM 2435 C C . ILE A 1 306 ? -16.205 -9.103 28.071 1.00 88.19 306 ILE A C 1
ATOM 2437 O O . ILE A 1 306 ? -15.272 -9.408 27.323 1.00 88.19 306 ILE A O 1
ATOM 2441 N N . PHE A 1 307 ? -17.453 -8.977 27.608 1.00 90.38 307 PHE A N 1
ATOM 2442 C CA . PHE A 1 307 ? -17.770 -9.136 26.185 1.00 90.38 307 PHE A CA 1
ATOM 2443 C C . PHE A 1 307 ? -17.133 -8.041 25.321 1.00 90.38 307 PHE A C 1
ATOM 2445 O O . PHE A 1 307 ? -16.558 -8.349 24.278 1.00 90.38 307 PHE A O 1
ATOM 2452 N N . THR A 1 308 ? -17.156 -6.786 25.772 1.00 90.31 308 THR A N 1
ATOM 2453 C CA . THR A 1 308 ? -16.491 -5.686 25.056 1.00 90.31 308 THR A CA 1
ATOM 2454 C C . THR A 1 308 ? -14.978 -5.862 24.984 1.00 90.31 308 THR A C 1
ATOM 2456 O O . THR A 1 308 ? -14.404 -5.652 23.919 1.00 90.31 308 THR A O 1
ATOM 2459 N N . LEU A 1 309 ? -14.325 -6.308 26.062 1.00 91.50 309 LEU A N 1
ATOM 2460 C CA . LEU A 1 309 ? -12.886 -6.604 26.068 1.00 91.50 309 LEU A CA 1
ATOM 2461 C C . LEU A 1 309 ? -12.528 -7.744 25.105 1.00 91.50 309 LEU A C 1
ATOM 2463 O O . LEU A 1 309 ? -11.517 -7.671 24.399 1.00 91.50 309 LEU A O 1
ATOM 2467 N N . ARG A 1 310 ? -13.389 -8.762 24.992 1.00 93.44 310 ARG A N 1
ATOM 2468 C CA . ARG A 1 310 ? -13.250 -9.812 23.974 1.00 93.44 310 ARG A CA 1
ATOM 2469 C C . ARG A 1 310 ? -13.347 -9.252 22.553 1.00 93.44 310 ARG A C 1
ATOM 2471 O O . ARG A 1 310 ? -12.525 -9.620 21.714 1.00 93.44 310 ARG A O 1
ATOM 2478 N N . ASP A 1 311 ? -14.310 -8.377 22.282 1.00 92.94 311 ASP A N 1
ATOM 2479 C CA . ASP A 1 311 ? -14.459 -7.754 20.962 1.00 92.94 311 ASP A CA 1
ATOM 2480 C C . ASP A 1 311 ? -13.261 -6.844 20.635 1.00 92.94 311 ASP A C 1
ATOM 2482 O O . ASP A 1 311 ? -12.729 -6.896 19.528 1.00 92.94 311 ASP A O 1
ATOM 2486 N N . ILE A 1 312 ? -12.757 -6.079 21.611 1.00 93.25 312 ILE A N 1
ATOM 2487 C CA . ILE A 1 312 ? -11.533 -5.268 21.482 1.00 93.25 312 ILE A CA 1
ATOM 2488 C C . ILE A 1 312 ? -10.329 -6.148 21.121 1.00 93.25 312 ILE A C 1
ATOM 2490 O O . ILE A 1 312 ? -9.547 -5.793 20.236 1.00 93.25 312 ILE A O 1
ATOM 2494 N N . ARG A 1 313 ? -10.193 -7.315 21.758 1.00 95.44 313 ARG A N 1
ATOM 2495 C CA . ARG A 1 313 ? -9.139 -8.290 21.442 1.00 95.44 313 ARG A CA 1
ATOM 2496 C C . ARG A 1 313 ? -9.250 -8.811 20.010 1.00 95.44 313 ARG A C 1
ATOM 2498 O O . ARG A 1 313 ? -8.250 -8.853 19.303 1.00 95.44 313 ARG A O 1
ATOM 2505 N N . ALA A 1 314 ? -10.460 -9.137 19.558 1.00 95.44 314 ALA A N 1
ATOM 2506 C CA . ALA A 1 314 ? -10.689 -9.571 18.182 1.00 95.44 314 ALA A CA 1
ATOM 2507 C C . ALA A 1 314 ? -10.319 -8.475 17.164 1.00 95.44 314 ALA A C 1
ATOM 2509 O O . ALA A 1 314 ? -9.776 -8.771 16.099 1.00 95.44 314 ALA A O 1
ATOM 2510 N N . ILE A 1 315 ? -10.560 -7.197 17.487 1.00 94.56 315 ILE A N 1
ATOM 2511 C CA . ILE A 1 315 ? -10.086 -6.078 16.659 1.00 94.56 315 ILE A CA 1
ATOM 2512 C C . ILE A 1 315 ? -8.556 -6.039 16.640 1.00 94.56 315 ILE A C 1
ATOM 2514 O O . ILE A 1 315 ? -7.970 -5.924 15.567 1.00 94.56 315 ILE A O 1
ATOM 2518 N N . LEU A 1 316 ? -7.902 -6.160 17.800 1.00 95.44 316 LEU A N 1
ATOM 2519 C CA . LEU A 1 316 ? -6.441 -6.163 17.896 1.00 95.44 316 LEU A CA 1
ATOM 2520 C C . LEU A 1 316 ? -5.812 -7.272 17.038 1.00 95.44 316 LEU A C 1
ATOM 2522 O O . LEU A 1 316 ? -4.855 -7.006 16.314 1.00 95.44 316 LEU A O 1
ATOM 2526 N N . GLU A 1 317 ? -6.375 -8.481 17.061 1.00 96.25 317 GLU A N 1
ATOM 2527 C CA . GLU A 1 317 ? -5.939 -9.599 16.214 1.00 96.25 317 GLU A CA 1
ATOM 2528 C C . GLU A 1 317 ? -6.032 -9.257 14.718 1.00 96.25 317 GLU A C 1
ATOM 2530 O O . GLU A 1 317 ? -5.083 -9.502 13.969 1.00 96.25 317 GLU A O 1
ATOM 2535 N N . LYS A 1 318 ? -7.127 -8.617 14.279 1.00 95.56 318 LYS A N 1
ATOM 2536 C CA . LYS A 1 318 ? -7.274 -8.146 12.890 1.00 95.56 318 LYS A CA 1
ATOM 2537 C C . LYS A 1 318 ? -6.233 -7.082 12.530 1.00 95.56 318 LYS A C 1
ATOM 2539 O O . LYS A 1 318 ? -5.649 -7.160 11.453 1.00 95.56 318 LYS A O 1
ATOM 2544 N N . LEU A 1 319 ? -5.951 -6.128 13.424 1.00 95.00 319 LEU A N 1
ATOM 2545 C CA . LEU A 1 319 ? -4.924 -5.099 13.197 1.00 95.00 319 LEU A CA 1
ATOM 2546 C C . LEU A 1 319 ? -3.520 -5.709 13.060 1.00 95.00 319 LEU A C 1
ATOM 2548 O O . LEU A 1 319 ? -2.753 -5.284 12.201 1.00 95.00 319 LEU A O 1
ATOM 2552 N N . ILE A 1 320 ? -3.191 -6.729 13.860 1.00 94.19 320 ILE A N 1
ATOM 2553 C CA . ILE A 1 320 ? -1.936 -7.488 13.720 1.00 94.19 320 ILE A CA 1
ATOM 2554 C C . ILE A 1 320 ? -1.905 -8.228 12.373 1.00 94.19 320 ILE A C 1
ATOM 2556 O O . ILE A 1 320 ? -0.876 -8.254 11.699 1.00 94.19 320 ILE A O 1
ATOM 2560 N N . GLY A 1 321 ? -3.035 -8.798 11.944 1.00 94.56 321 GLY A N 1
ATOM 2561 C CA . GLY A 1 321 ? -3.180 -9.386 10.611 1.00 94.56 321 GLY A CA 1
ATOM 2562 C C . GLY A 1 321 ? -2.877 -8.386 9.491 1.00 94.56 321 GLY A C 1
ATOM 2563 O O . GLY A 1 321 ? -2.091 -8.692 8.596 1.00 94.56 321 GLY A O 1
ATOM 2564 N N . MET A 1 322 ? -3.416 -7.167 9.579 1.00 94.44 322 MET A N 1
ATOM 2565 C CA . MET A 1 322 ? -3.141 -6.099 8.608 1.00 94.44 322 MET A CA 1
ATOM 2566 C C . MET A 1 322 ? -1.660 -5.732 8.533 1.00 94.44 322 MET A C 1
ATOM 2568 O O . MET A 1 322 ? -1.159 -5.491 7.441 1.00 94.44 322 MET A O 1
ATOM 2572 N N . GLU A 1 323 ? -0.924 -5.734 9.648 1.00 94.44 323 GLU A N 1
ATOM 2573 C CA . GLU A 1 323 ? 0.526 -5.494 9.611 1.00 94.44 323 GLU A CA 1
ATOM 2574 C C . GLU A 1 323 ? 1.274 -6.527 8.772 1.00 94.44 323 GLU A C 1
ATOM 2576 O O . GLU A 1 323 ? 2.257 -6.192 8.112 1.00 94.44 323 GLU A O 1
ATOM 2581 N N . ASN A 1 324 ? 0.823 -7.781 8.782 1.00 95.38 324 ASN A N 1
ATOM 2582 C CA . ASN A 1 324 ? 1.415 -8.814 7.940 1.00 95.38 324 ASN A CA 1
ATOM 2583 C C . ASN A 1 324 ? 1.086 -8.570 6.464 1.00 95.38 324 ASN A C 1
ATOM 2585 O O . ASN A 1 324 ? 1.989 -8.639 5.635 1.00 95.38 324 ASN A O 1
ATOM 2589 N N . ILE A 1 325 ? -0.150 -8.168 6.147 1.00 93.81 325 ILE A N 1
ATOM 2590 C CA . ILE A 1 325 ? -0.533 -7.785 4.778 1.00 93.81 325 ILE A CA 1
ATOM 2591 C C . ILE A 1 325 ? 0.315 -6.600 4.289 1.00 93.81 325 ILE A C 1
ATOM 2593 O O . ILE A 1 325 ? 0.783 -6.605 3.152 1.00 93.81 325 ILE A O 1
ATOM 2597 N N . LEU A 1 326 ? 0.578 -5.605 5.144 1.00 93.31 326 LEU A N 1
ATOM 2598 C CA . LEU A 1 326 ? 1.457 -4.482 4.806 1.00 93.31 326 LEU A CA 1
ATOM 2599 C C . LEU A 1 326 ? 2.907 -4.929 4.581 1.00 93.31 326 LEU A C 1
ATOM 2601 O O . LEU A 1 326 ? 3.543 -4.460 3.643 1.00 93.31 326 LEU A O 1
ATOM 2605 N N . LYS A 1 327 ? 3.440 -5.857 5.382 1.00 94.62 327 LYS A N 1
ATOM 2606 C CA . LYS A 1 327 ? 4.783 -6.420 5.138 1.00 94.62 327 LYS A CA 1
ATOM 2607 C C . LYS A 1 327 ? 4.856 -7.144 3.794 1.00 94.62 327 LYS A C 1
ATOM 2609 O O . LYS A 1 327 ? 5.836 -6.982 3.066 1.00 94.62 327 LYS A O 1
ATOM 2614 N N . ASP A 1 328 ? 3.818 -7.897 3.446 1.00 94.50 328 ASP A N 1
ATOM 2615 C CA . ASP A 1 328 ? 3.740 -8.574 2.153 1.00 94.50 328 ASP A CA 1
ATOM 2616 C C . ASP A 1 328 ? 3.664 -7.557 1.006 1.00 94.50 328 ASP A C 1
ATOM 2618 O O . ASP A 1 328 ? 4.394 -7.679 0.021 1.00 94.50 328 ASP A O 1
ATOM 2622 N N . LEU A 1 329 ? 2.850 -6.506 1.156 1.00 92.94 329 LEU A N 1
ATOM 2623 C CA . LEU A 1 329 ? 2.766 -5.399 0.203 1.00 92.94 329 LEU A CA 1
ATOM 2624 C C . LEU A 1 329 ? 4.121 -4.694 0.028 1.00 92.94 329 LEU A C 1
ATOM 2626 O O . LEU A 1 329 ? 4.520 -4.406 -1.098 1.00 92.94 329 LEU A O 1
ATOM 2630 N N . GLU A 1 330 ? 4.875 -4.468 1.105 1.00 93.12 330 GLU A N 1
ATOM 2631 C CA . GLU A 1 330 ? 6.236 -3.924 1.033 1.00 93.12 330 GLU A CA 1
ATOM 2632 C C . GLU A 1 330 ? 7.170 -4.826 0.212 1.00 93.12 330 GLU A C 1
ATOM 2634 O O . GLU A 1 330 ? 7.960 -4.338 -0.604 1.00 93.12 330 GLU A O 1
ATOM 2639 N N . GLY A 1 331 ? 7.047 -6.145 0.376 1.00 93.62 331 GLY A N 1
ATOM 2640 C CA . GLY A 1 331 ? 7.749 -7.133 -0.440 1.00 93.62 331 GLY A CA 1
ATOM 2641 C C . GLY A 1 331 ? 7.402 -7.023 -1.928 1.00 93.62 331 GLY A C 1
ATOM 2642 O O . GLY A 1 331 ? 8.302 -7.011 -2.771 1.00 93.62 331 GLY A O 1
ATOM 2643 N N . VAL A 1 332 ? 6.119 -6.868 -2.257 1.00 92.56 332 VAL A N 1
ATOM 2644 C CA . VAL A 1 332 ? 5.642 -6.670 -3.637 1.00 92.56 332 VAL A CA 1
ATOM 2645 C C . VAL A 1 332 ? 6.187 -5.366 -4.229 1.00 92.56 332 VAL A C 1
ATOM 2647 O O . VAL A 1 332 ? 6.720 -5.364 -5.342 1.00 92.56 332 VAL A O 1
ATOM 2650 N N . CYS A 1 333 ? 6.133 -4.263 -3.479 1.00 89.25 333 CYS A N 1
ATOM 2651 C CA . CYS A 1 333 ? 6.686 -2.972 -3.896 1.00 89.25 333 CYS A CA 1
ATOM 2652 C C . CYS A 1 333 ? 8.195 -3.051 -4.164 1.00 89.25 333 CYS A C 1
ATOM 2654 O O . CYS A 1 333 ? 8.696 -2.484 -5.140 1.00 89.25 333 CYS A O 1
ATOM 2656 N N . ARG A 1 334 ? 8.925 -3.806 -3.338 1.00 90.50 334 ARG A N 1
ATOM 2657 C CA . ARG A 1 334 ? 10.355 -4.065 -3.527 1.00 90.50 334 ARG A CA 1
ATOM 2658 C C . ARG A 1 334 ? 10.626 -4.902 -4.773 1.00 90.50 334 ARG A C 1
ATOM 2660 O O . ARG A 1 334 ? 11.470 -4.535 -5.581 1.00 90.50 334 ARG A O 1
ATOM 2667 N N . LYS A 1 335 ? 9.864 -5.974 -4.990 1.00 90.12 335 LYS A N 1
ATOM 2668 C CA . LYS A 1 335 ? 9.955 -6.797 -6.206 1.00 90.12 335 LYS A CA 1
ATOM 2669 C C . LYS A 1 335 ? 9.708 -5.961 -7.464 1.00 90.12 335 LYS A C 1
ATOM 2671 O O . LYS A 1 335 ? 10.434 -6.084 -8.447 1.00 90.12 335 LYS A O 1
ATOM 2676 N N . ARG A 1 336 ? 8.721 -5.063 -7.429 1.00 88.31 336 ARG A N 1
ATOM 2677 C CA . ARG A 1 336 ? 8.451 -4.111 -8.513 1.00 88.31 336 ARG A CA 1
ATOM 2678 C C . ARG A 1 336 ? 9.631 -3.170 -8.754 1.00 88.31 336 ARG A C 1
ATOM 2680 O O . ARG A 1 336 ? 10.023 -2.973 -9.903 1.00 88.31 336 ARG A O 1
ATOM 2687 N N . SER A 1 337 ? 10.190 -2.572 -7.702 1.00 86.12 337 SER A N 1
ATOM 2688 C CA . SER A 1 337 ? 11.321 -1.651 -7.847 1.00 86.12 337 SER A CA 1
ATOM 2689 C C . SER A 1 337 ? 12.558 -2.365 -8.397 1.00 86.12 337 SER A C 1
ATOM 2691 O O . SER A 1 337 ? 13.222 -1.831 -9.285 1.00 86.12 337 SER A O 1
ATOM 2693 N N . GLU A 1 338 ? 12.800 -3.613 -7.994 1.00 85.69 338 GLU A N 1
ATOM 2694 C CA . GLU A 1 338 ? 13.817 -4.480 -8.594 1.00 85.69 338 GLU A CA 1
ATOM 2695 C C . GLU A 1 338 ? 13.556 -4.726 -10.085 1.00 85.69 338 GLU A C 1
ATOM 2697 O O . GLU A 1 338 ? 14.477 -4.580 -10.883 1.00 85.69 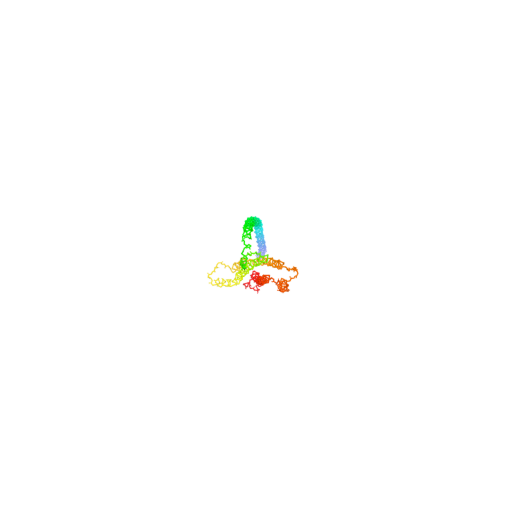338 GLU A O 1
ATOM 2702 N N . GLN A 1 339 ? 12.315 -5.008 -10.501 1.00 83.31 339 GLN A N 1
ATOM 2703 C CA . GLN A 1 339 ? 11.974 -5.153 -11.925 1.00 83.31 339 GLN A CA 1
ATOM 2704 C C . GLN A 1 339 ? 12.177 -3.861 -12.733 1.00 83.31 339 GLN A C 1
ATOM 2706 O O . GLN A 1 339 ? 12.429 -3.923 -13.935 1.00 83.31 339 GLN A O 1
ATOM 2711 N N . ILE A 1 340 ? 12.071 -2.693 -12.097 1.00 80.00 340 ILE A N 1
ATOM 2712 C CA . ILE A 1 340 ? 12.335 -1.394 -12.726 1.00 80.00 340 ILE A CA 1
ATOM 2713 C C . ILE A 1 340 ? 13.846 -1.139 -12.851 1.00 80.00 340 ILE A C 1
ATOM 2715 O O . ILE A 1 340 ? 14.304 -0.672 -13.895 1.00 80.00 340 ILE A O 1
ATOM 2719 N N . ILE A 1 341 ? 14.608 -1.416 -11.787 1.00 79.19 341 ILE A N 1
ATOM 2720 C CA . ILE A 1 341 ? 16.046 -1.113 -11.674 1.00 79.19 341 ILE A CA 1
ATOM 2721 C C . ILE A 1 341 ? 16.904 -2.147 -12.409 1.00 79.19 341 ILE A C 1
ATOM 2723 O O . ILE A 1 341 ? 17.898 -1.805 -13.044 1.00 79.19 341 ILE A O 1
ATOM 2727 N N . SER A 1 342 ? 16.561 -3.424 -12.282 1.00 77.19 342 SER A N 1
ATOM 2728 C CA . SER A 1 342 ? 17.276 -4.567 -12.852 1.00 77.19 342 SER A CA 1
ATOM 2729 C C . SER A 1 342 ? 16.255 -5.573 -13.372 1.00 77.19 342 SER A C 1
ATOM 2731 O O . SER A 1 342 ? 16.022 -6.614 -12.750 1.00 77.19 342 SER A O 1
ATOM 2733 N N . PRO A 1 343 ? 15.614 -5.256 -14.509 1.00 73.19 343 PRO A N 1
ATOM 2734 C CA . PRO A 1 343 ? 14.555 -6.082 -15.043 1.00 73.19 343 PRO A CA 1
ATOM 2735 C C . PRO A 1 343 ? 15.056 -7.505 -15.303 1.00 73.19 343 PRO A C 1
ATOM 2737 O O . PRO A 1 343 ? 16.161 -7.673 -15.822 1.00 73.19 343 PRO A O 1
ATOM 2740 N N . PRO A 1 344 ? 14.249 -8.545 -15.036 1.00 66.88 344 PRO A N 1
ATOM 2741 C CA . PRO A 1 344 ? 14.662 -9.935 -15.249 1.00 66.88 344 PRO A CA 1
ATOM 2742 C C . PRO A 1 344 ? 14.983 -10.244 -16.720 1.00 66.88 344 PRO A C 1
ATOM 2744 O O . PRO A 1 344 ? 15.637 -11.239 -17.024 1.00 66.88 344 PRO A O 1
ATOM 2747 N N . TRP A 1 345 ? 14.540 -9.381 -17.634 1.00 69.19 345 TRP A N 1
ATOM 2748 C CA . TRP A 1 345 ? 14.827 -9.447 -19.059 1.00 69.19 345 TRP A CA 1
ATOM 2749 C C . TRP A 1 345 ? 16.060 -8.670 -19.527 1.00 69.19 345 TRP A C 1
ATOM 2751 O O . TRP A 1 345 ? 16.416 -8.722 -20.707 1.00 69.19 345 TRP A O 1
ATOM 2761 N N . GLU A 1 346 ? 16.708 -7.928 -18.639 1.00 65.81 346 GLU A N 1
ATOM 2762 C CA . GLU A 1 346 ? 17.989 -7.294 -18.906 1.00 65.81 346 GLU A CA 1
ATOM 2763 C C . GLU A 1 346 ? 19.072 -8.276 -18.441 1.00 65.81 346 GLU A C 1
ATOM 2765 O O . GLU A 1 346 ? 19.123 -8.664 -17.274 1.00 65.81 346 GLU A O 1
ATOM 2770 N N . ALA A 1 347 ? 19.883 -8.791 -19.370 1.00 54.62 347 ALA A N 1
ATOM 2771 C CA . ALA A 1 347 ? 20.889 -9.794 -19.035 1.00 54.62 347 ALA A CA 1
ATOM 2772 C C . ALA A 1 347 ? 21.817 -9.250 -17.936 1.00 54.62 347 ALA A C 1
ATOM 2774 O O . ALA A 1 347 ? 22.431 -8.195 -18.113 1.00 54.62 347 ALA A O 1
ATOM 2775 N N . ARG A 1 348 ? 21.947 -9.974 -16.814 1.00 48.59 348 ARG A N 1
ATOM 2776 C CA . ARG A 1 348 ? 22.956 -9.673 -15.790 1.00 48.59 348 ARG A CA 1
ATOM 2777 C C . ARG A 1 348 ? 24.343 -9.826 -16.421 1.00 48.59 348 ARG A C 1
ATOM 2779 O O . ARG A 1 348 ? 24.863 -10.933 -16.503 1.00 48.59 348 ARG A O 1
ATOM 2786 N N . GLY A 1 349 ? 24.906 -8.715 -16.892 1.00 47.50 349 GLY A N 1
ATOM 2787 C CA . GLY A 1 349 ? 26.240 -8.655 -17.488 1.00 47.50 349 GLY A CA 1
ATOM 2788 C C . GLY A 1 349 ? 26.279 -8.590 -19.016 1.00 47.50 349 GLY A C 1
ATOM 2789 O O . GLY A 1 349 ? 27.023 -9.349 -19.634 1.00 47.50 349 GLY A O 1
ATOM 2790 N N . SER A 1 350 ? 25.551 -7.665 -19.651 1.00 35.56 350 SER A N 1
ATOM 2791 C CA . SER A 1 350 ? 26.049 -7.142 -20.929 1.00 35.56 350 SER A CA 1
ATOM 2792 C C . SER A 1 350 ? 27.228 -6.202 -20.645 1.00 35.56 350 SER A C 1
ATOM 2794 O O . SER A 1 350 ? 27.015 -5.124 -20.092 1.00 35.56 350 SER A O 1
ATOM 2796 N N . LEU A 1 351 ? 28.424 -6.714 -20.961 1.00 34.03 351 LEU A N 1
ATOM 2797 C CA . LEU A 1 351 ? 29.758 -6.095 -21.054 1.00 34.03 351 LEU A CA 1
ATOM 2798 C C . LEU A 1 351 ? 29.837 -4.562 -21.065 1.00 34.03 351 LEU A C 1
ATOM 2800 O O . LEU A 1 351 ? 29.118 -3.941 -21.881 1.00 34.03 351 LEU A O 1
#

Nearest PDB structures (foldseek):
  4tql-assembly2_B  TM=4.120E-01  e=1.139E-01  synthetic construct
  1qu7-assembly1_A  TM=2.853E-01  e=1.391E+00  Escherichia coli
  5lm1-assembly1_A  TM=1.793E-01  e=1.721E+00  Homo sapiens

Radius of gyration: 53.0 Å; Cα contacts (8 Å, |Δi|>4): 114; chains: 1; bounding box: 164×39×156 Å

Solvent-accessible surface area (backbone atoms only — not comparable to full-atom values): 19674 Å² total; per-residue (Å²): 132,63,73,71,59,57,54,54,50,53,52,51,52,50,51,51,49,51,54,51,50,51,52,50,48,54,53,52,50,53,50,52,51,50,51,54,51,52,52,50,51,50,52,50,51,49,53,51,51,52,50,54,52,51,51,50,54,50,52,53,52,52,53,54,51,52,52,51,51,52,50,56,53,51,52,54,52,53,54,50,50,55,53,51,53,52,52,51,54,52,48,54,54,53,51,52,55,52,52,52,50,52,53,52,53,51,55,52,50,53,52,53,50,55,50,52,54,51,53,49,52,54,52,50,53,49,52,53,49,51,53,50,49,53,48,50,50,51,47,50,49,49,48,52,51,42,56,54,46,47,70,62,34,75,78,61,75,86,84,83,89,87,90,89,87,89,86,86,88,80,90,51,78,66,57,57,53,40,51,52,51,52,55,48,44,56,51,53,51,51,52,49,54,52,51,51,51,51,42,52,51,52,42,47,58,56,62,46,48,63,54,53,50,51,53,51,48,54,38,36,76,69,60,77,40,68,82,86,58,52,73,67,55,54,53,51,54,51,46,51,51,61,68,67,49,79,67,55,65,60,52,48,52,55,51,54,52,49,52,52,53,49,54,52,50,52,50,51,52,48,37,76,74,76,33,91,69,60,90,89,57,55,71,69,58,50,49,52,51,44,52,49,59,40,59,73,45,63,90,74,42,58,66,66,58,53,51,39,51,50,52,53,49,55,40,50,55,51,55,56,51,44,53,50,54,47,53,51,37,51,51,44,48,48,54,44,50,42,46,65,78,60,30,90,86,53,69,93,76,76,127

Mean predicted aligned error: 20.3 Å

Sequence (351 aa):
MNSWQIISIIMLLGIVAIMGGGGWWLLRYSRQRKQIIEERLLAMKRAAAEKAAAEKAAAEKAAAHSAAIARAAAERLAAKRAAIEKAVAEKAASEKAAVEQAIAEWAAAEQAEAERARQQRASENRQEAEASQERLQAIEEAIAEWVEAEREGKQLAATKSGPSSYSNRTTTPTEAVHQQVRSTAQNVEKEVHDLEFIKNRIEADVDFLPIEFQQTIDDWKAGKILRRNTFEDLKLKFRYKAYSIEDGYEMLYLYNEWLSQQRQKLRVFIHLLGTEVDNSESIQAAIEQAEHKEREKYLEMDVDVIFTLRDIRAILEKLIGMENILKDLEGVCRKRSEQIISPPWEARGSL

Foldseek 3Di:
DDPVVVVVVVVVVVVVCVVVVVVVCVVVVVVVVVVVVVVVVVVVVVVVVVVVVVVVVVVVVVVVVVVVVVVVVVVVVVVVVVVVVVVVVVVVVVVVVVVVVVVVVVVVVVVVVVVVVVVVVVVVVVVVVVVVVVVVVVVVVVVVVVVVVVVVCVVPDDDDDDDDDDDDDDDDPLNVLLVVLVVLLVVLVVVLVVLLVLLVVLLVLLVCLLVVLVVVVVCVVVVNDDVPDDPVNSVVVSLVSLVPRDQLVVVLVVLVVVLVVVLVVLQVSLVSLPFDDDPPDDSVVSLVVSLVVLVVVPVPRDPSSVVSSVSSVVSVVSSVVVVVSSVSSVVSNVSSVCCNVPNPPRDPDPD

Secondary structure (DSSP, 8-state):
--HHHHHHHHHHHHHHHHHHHHHHHHHHHHHHHHHHHHHHHHHHHHHHHHHHHHHHHHHHHHHHHHHHHHHHHHHHHHHHHHHHHHHHHHHHHHHHHHHHHHHHHHHHHHHHHHHHHHHHHHHHHHHHHHHHHHHHHHHHHHHHHHHHHHHHHTTS-------------PPPHHHHHHHHHHHHHHHHHHHHHHHHHHHHHHHHHHHHHHHHHHHHHHHHHTTSS-TT--HHHHHHHHHHHHHHS--HHHHHHHHHHHHHHHHHHHHHHHHHTT----TTS-HHHHHHHHHHHHHTTGGG--HHHHHHHHHHHHHHHHHHHHHHHHHHHHHHHHHHHHHHHS-TTS-TT--

pLDDT: mean 78.66, std 13.0, range [32.0, 96.25]